Protein AF-0000000087542042 (afdb_homodimer)

Organism: NCBI:txid47879

pLDDT: mean 92.91, std 7.62, range [35.69, 98.25]

Sequence (288 aa):
MTYRINEFQLQLPPSELLDATINILKFPELGTSLIVSRSLLADGETLQSNLDDQLKRLEKQVQELRCQPGATVRLGANQEVEGIELRSQFSKGNEKVFQYQLALVLPGTRKMFALSYVKAEKLGDAEAAHWATIKGSLVFDGPVMTYRINEFQLQLPPSELLDATINILKFPELGTSLIVSRSLLADGETLQSNLDDQLKRLEKQVQELRCQPGATVRLGANQEVEGIELRSQFSKGNEKVFQYQLALVLPGTRKMFALSYVKAEKLGDAEAAHWATIKGSLVFDGPV

Secondary structure (DSSP, 8-state):
-EEE-SSEEEE--SS--EE--BEEEEETTTTEEEEEEEEEPPTT--HHHHHHHHHHHHHHHSEEEEEPPPEEEEETTTT-EEEEEEEEEEEETTEEEEEEEEEEE-TTS-EEEEEEEEESS---HHHHHHHHHHHHH-EE----/-EEE-SSEEEE--SS--EE--BEEEEETTTTEEEEEEEEEPPTT--HHHHHHHHHHHHHHHSEEEEEPPPEEEEETTTT-EEEEEEEEEEEETTEEEEEEEEEEE-TTS-EEEEEEEEESS---HHHHHHHHHHHHH-EE----

Solvent-accessible surface area (backbone atoms only — not comparable to full-atom values): 15324 Å² total; per-residue (Å²): 77,80,46,70,52,90,62,33,32,31,42,40,76,90,61,71,69,50,73,56,34,36,40,33,39,33,28,70,92,79,57,32,33,39,38,36,39,51,48,73,56,54,89,90,54,44,74,65,58,50,49,52,51,48,51,53,53,47,52,75,71,39,41,78,68,45,68,53,80,67,39,84,42,67,30,25,79,78,46,77,37,61,30,41,33,34,44,37,35,32,26,56,86,92,41,46,40,26,32,43,37,38,36,37,50,47,80,98,53,55,43,30,35,39,38,39,39,38,23,66,53,83,78,49,69,68,53,49,51,52,50,51,44,38,50,45,37,28,44,67,58,67,84,127,77,81,47,70,52,90,62,33,32,31,44,40,76,90,60,72,69,48,73,55,35,37,42,33,38,33,30,70,91,79,54,32,35,40,37,37,38,50,49,73,55,55,91,90,54,44,73,66,59,49,50,51,51,49,52,54,54,47,52,75,70,38,42,78,67,44,68,52,79,67,39,83,42,66,30,24,77,79,47,78,36,61,29,40,34,36,43,38,34,31,25,57,87,91,43,46,41,25,33,43,37,37,38,36,50,48,79,97,54,56,42,30,36,40,36,38,40,38,24,67,51,84,79,50,68,69,55,51,52,52,49,50,44,37,52,44,37,30,44,66,58,67,82,127

Nearest PDB structures (foldseek):
  6xrr-assembly3_D  TM=8.833E-01  e=2.727E-09  Salmonella enterica subsp. enterica serovar Typhimurium str. LT2
  6xrr-assembly4_H  TM=8.860E-01  e=4.617E-09  Salmonella enterica subsp. enterica serovar Typhimurium str. LT2
  6xrb-assembly1_A  TM=8.352E-01  e=1.815E-08  Salmonella enterica subsp. enterica serovar Typhimurium str. SL1344
  6mna-assembly1_A  TM=6.665E-01  e=1.519E-02  Mycobacterium tuberculosis H37Rv
  4pws-assembly1_A  TM=4.819E-01  e=8.076E-03  Mycobacterium tuberculosis

Radius of gyration: 20.39 Å; Cα contacts (8 Å, |Δi|>4): 614; chains: 2; bounding box: 47×51×51 Å

Foldseek 3Di:
DWDDDPPDIDDDPPDDDDDFDWDWAADVVVQKIKIKTKDFADVPGDLVNVVVVVVVVVPVQFAPKDKDDWDWFQFEQVSPWIKIKIWIWTHHVPFIKTWIKIWTADPPGRMIMIMIMIHRDDDDDVNVVVVVCVRHHDDDDPDD/DWDDDPPDIDDDPPDDDDDFDWDWAADVVVQKIKIKTKDFADVPGDLVNVVVVVVVVVPVQFAPKDKDDWDWFQFEQVSPWIKIKIWIWTHHVPFIKTWIKIWTADPPGRMIMIMIMIHSDDDDDVNVVVVVCVRHHDDDDPDD

InterPro domains:
  IPR014894 Inner membrane lipoprotein DcrB/EagT6 [PF08786] (9-135)
  IPR016123 Mog1/PsbP, alpha/beta/alpha sandwich [SSF55724] (1-141)

Structure (mmCIF, N/CA/C/O backbone):
data_AF-0000000087542042-model_v1
#
loop_
_entity.id
_entity.type
_entity.pdbx_description
1 polymer 'DUF1795 domain-containing protein'
#
loop_
_atom_site.group_PDB
_atom_site.id
_atom_site.type_symbol
_atom_site.label_atom_id
_atom_site.label_alt_id
_atom_site.label_comp_id
_atom_site.label_asym_id
_atom_site.label_entity_id
_atom_site.label_seq_id
_atom_site.pdbx_PDB_ins_code
_atom_site.Cartn_x
_atom_site.Cartn_y
_atom_site.Cartn_z
_atom_site.occupancy
_atom_site.B_iso_or_equiv
_atom_site.auth_seq_id
_atom_site.auth_comp_id
_atom_site.auth_asym_id
_atom_site.auth_atom_id
_atom_site.pdbx_PDB_model_num
ATOM 1 N N . MET A 1 1 ? 5.637 16.547 -9.906 1 89.75 1 MET A N 1
ATOM 2 C CA . MET A 1 1 ? 5.301 15.234 -10.477 1 89.75 1 MET A CA 1
ATOM 3 C C . MET A 1 1 ? 3.953 14.75 -9.953 1 89.75 1 MET A C 1
ATOM 5 O O . MET A 1 1 ? 3.643 14.914 -8.773 1 89.75 1 MET A O 1
ATOM 9 N N . THR A 1 2 ? 3.207 14.234 -10.836 1 92.94 2 THR A N 1
ATOM 10 C CA . THR A 1 2 ? 1.879 13.781 -10.445 1 92.94 2 THR A CA 1
ATOM 11 C C . THR A 1 2 ? 1.923 12.32 -10 1 92.94 2 THR A C 1
ATOM 13 O O . THR A 1 2 ? 2.523 11.477 -10.664 1 92.94 2 THR A O 1
ATOM 16 N N . TYR A 1 3 ? 1.465 12.078 -8.797 1 95.62 3 TYR A N 1
ATOM 17 C CA . TYR A 1 3 ? 1.265 10.727 -8.297 1 95.62 3 TYR A CA 1
ATOM 18 C C . TYR A 1 3 ? -0.219 10.383 -8.227 1 95.62 3 TYR A C 1
ATOM 20 O O . TYR A 1 3 ? -1.004 11.109 -7.613 1 95.62 3 TYR A O 1
ATOM 28 N N . ARG A 1 4 ? -0.495 9.164 -8.812 1 94.81 4 ARG A N 1
ATOM 29 C CA . ARG A 1 4 ? -1.912 8.844 -8.953 1 94.81 4 ARG A CA 1
ATOM 30 C C . ARG A 1 4 ? -2.271 7.594 -8.164 1 94.81 4 ARG A C 1
ATOM 32 O O . ARG A 1 4 ? -1.531 6.609 -8.18 1 94.81 4 ARG A O 1
ATOM 39 N N . ILE A 1 5 ? -3.363 7.727 -7.41 1 95.19 5 ILE A N 1
ATOM 40 C CA . ILE A 1 5 ? -4.074 6.555 -6.918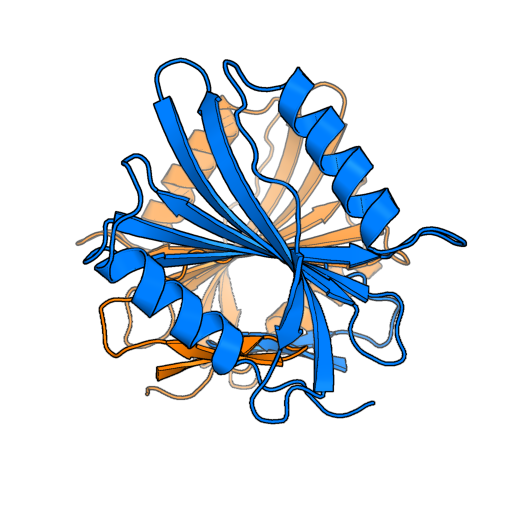 1 95.19 5 ILE A CA 1
ATOM 41 C C . ILE A 1 5 ? -5.484 6.523 -7.5 1 95.19 5 ILE A C 1
ATOM 43 O O . ILE A 1 5 ? -5.902 7.461 -8.18 1 95.19 5 ILE A O 1
ATOM 47 N N . ASN A 1 6 ? -6.242 5.465 -7.383 1 92.81 6 ASN A N 1
ATOM 48 C CA . ASN A 1 6 ? -7.52 5.277 -8.062 1 92.81 6 ASN A CA 1
ATOM 49 C C . ASN A 1 6 ? -8.555 6.305 -7.609 1 92.81 6 ASN A C 1
ATOM 51 O O . ASN A 1 6 ? -9.469 6.641 -8.359 1 92.81 6 ASN A O 1
ATOM 55 N N . GLU A 1 7 ? -8.375 6.934 -6.438 1 92.94 7 GLU A N 1
ATOM 56 C CA . GLU A 1 7 ? -9.375 7.816 -5.852 1 92.94 7 GLU A CA 1
ATOM 57 C C . GLU A 1 7 ? -9.023 9.281 -6.082 1 92.94 7 GLU A C 1
ATOM 59 O O . GLU A 1 7 ? -9.906 10.133 -6.168 1 92.94 7 GLU A O 1
ATOM 64 N N . PHE A 1 8 ? -7.781 9.602 -6.098 1 93.12 8 PHE A N 1
ATOM 65 C CA . PHE A 1 8 ? -7.34 10.969 -6.32 1 93.12 8 PHE A CA 1
ATOM 66 C C . PHE A 1 8 ? -5.875 11.008 -6.738 1 93.12 8 PHE A C 1
ATOM 68 O O . PHE A 1 8 ? -5.203 9.977 -6.758 1 93.12 8 PHE A O 1
ATOM 75 N N . GLN A 1 9 ? -5.453 12.141 -7.156 1 94.56 9 GLN A N 1
ATOM 76 C CA . GLN A 1 9 ? -4.047 12.352 -7.496 1 94.56 9 GLN A CA 1
ATOM 77 C C . GLN A 1 9 ? -3.455 13.508 -6.699 1 94.56 9 GLN A C 1
ATOM 79 O O . GLN A 1 9 ? -4.191 14.352 -6.184 1 94.56 9 GLN A O 1
ATOM 84 N N . LEU A 1 10 ? -2.145 13.477 -6.508 1 93.75 10 LEU A N 1
ATOM 85 C CA . LEU A 1 10 ? -1.46 14.562 -5.816 1 93.75 10 LEU A CA 1
ATOM 86 C C . LEU A 1 10 ? -0.195 14.969 -6.566 1 93.75 10 LEU A C 1
ATOM 88 O O . LEU A 1 10 ? 0.361 14.18 -7.332 1 93.75 10 LEU A O 1
ATOM 92 N N . GLN A 1 11 ? 0.132 16.188 -6.352 1 92.62 11 GLN A N 1
ATOM 93 C CA . GLN A 1 11 ? 1.359 16.719 -6.941 1 92.62 11 GLN A CA 1
ATOM 94 C C . GLN A 1 11 ? 2.506 16.703 -5.934 1 92.62 11 GLN A C 1
ATOM 96 O O . GLN A 1 11 ? 2.336 17.109 -4.785 1 92.62 11 GLN A O 1
ATOM 101 N N . LEU A 1 12 ? 3.557 16.125 -6.352 1 91.31 12 LEU A N 1
ATOM 102 C CA . LEU A 1 12 ? 4.762 16.109 -5.531 1 91.31 12 LEU A CA 1
ATOM 103 C C . LEU A 1 12 ? 5.844 17 -6.133 1 91.31 12 LEU A C 1
ATOM 105 O O . LEU A 1 12 ? 5.973 17.094 -7.359 1 91.31 12 LEU A O 1
ATOM 109 N N . PRO A 1 13 ? 6.469 17.734 -5.25 1 85.25 13 PRO A N 1
ATOM 110 C CA . PRO A 1 13 ? 7.594 18.5 -5.793 1 85.25 13 PRO A CA 1
ATOM 111 C C . PRO A 1 13 ? 8.617 17.625 -6.512 1 85.25 13 PRO A C 1
ATOM 113 O O . PRO A 1 13 ? 8.727 16.438 -6.211 1 85.25 13 PRO A O 1
ATOM 116 N N . PRO A 1 14 ? 9.258 18.297 -7.523 1 84.06 14 PRO A N 1
ATOM 117 C CA . PRO A 1 14 ? 10.273 17.531 -8.242 1 84.06 14 PRO A CA 1
ATOM 118 C C . PRO A 1 14 ? 11.422 17.078 -7.336 1 84.06 14 PRO A C 1
ATOM 120 O O . PRO A 1 14 ? 12.156 17.922 -6.812 1 84.06 14 PRO A O 1
ATOM 123 N N . SER A 1 15 ? 11.469 15.984 -6.867 1 85.31 15 SER A N 1
ATOM 124 C CA . SER A 1 15 ? 12.5 15.367 -6.043 1 85.31 15 SER A CA 1
ATOM 125 C C . SER A 1 15 ? 12.477 13.852 -6.172 1 85.31 15 SER A C 1
ATOM 127 O O . SER A 1 15 ? 11.555 13.281 -6.766 1 85.31 15 SER A O 1
ATOM 129 N N . GLU A 1 16 ? 13.57 13.344 -5.664 1 89.44 16 GLU A N 1
ATOM 130 C CA . GLU A 1 16 ? 13.594 11.883 -5.641 1 89.44 16 GLU A CA 1
ATOM 131 C C . GLU A 1 16 ? 12.43 11.32 -4.832 1 89.44 16 GLU A C 1
ATOM 133 O O . GLU A 1 16 ? 12.102 11.836 -3.762 1 89.44 16 GLU A O 1
ATOM 138 N N . LEU A 1 17 ? 11.727 10.383 -5.477 1 93.62 17 LEU A N 1
ATOM 139 C CA . LEU A 1 17 ? 10.617 9.703 -4.832 1 93.62 17 LEU A CA 1
ATOM 140 C C . LEU A 1 17 ? 10.828 8.188 -4.832 1 93.62 17 LEU A C 1
ATOM 142 O O . LEU A 1 17 ? 11.07 7.594 -5.883 1 93.62 17 LEU A O 1
ATOM 146 N N . LEU A 1 18 ? 10.891 7.66 -3.686 1 94.88 18 LEU A N 1
ATOM 147 C CA . LEU A 1 18 ? 10.914 6.203 -3.568 1 94.88 18 LEU A CA 1
ATOM 148 C C . LEU A 1 18 ? 9.523 5.664 -3.227 1 94.88 18 LEU A C 1
ATOM 150 O O . LEU A 1 18 ? 9.047 5.844 -2.105 1 94.88 18 LEU A O 1
ATOM 154 N N . ASP A 1 19 ? 8.93 5.059 -4.242 1 96.25 19 ASP A N 1
ATOM 155 C CA . ASP A 1 19 ? 7.602 4.484 -4.062 1 96.25 19 ASP A CA 1
ATOM 156 C C . ASP A 1 19 ? 7.688 3.059 -3.52 1 96.25 19 ASP A C 1
ATOM 158 O O . ASP A 1 19 ? 8.109 2.143 -4.227 1 96.25 19 ASP A O 1
ATOM 162 N N . ALA A 1 20 ? 7.258 2.879 -2.217 1 96.94 20 ALA A N 1
ATOM 163 C CA . ALA A 1 20 ? 7.27 1.581 -1.548 1 96.94 20 ALA A CA 1
ATOM 164 C C . ALA A 1 20 ? 5.852 1.095 -1.265 1 96.94 20 ALA A C 1
ATOM 166 O O . ALA A 1 20 ? 5.617 0.376 -0.29 1 96.94 20 ALA A O 1
ATOM 167 N N . THR A 1 21 ? 4.902 1.442 -2.123 1 98 21 THR A N 1
ATOM 168 C CA . THR A 1 21 ? 3.482 1.147 -1.966 1 98 21 THR A CA 1
ATOM 169 C C . THR A 1 21 ? 3.242 -0.359 -1.96 1 98 21 THR A C 1
ATOM 171 O O . THR A 1 21 ? 3.848 -1.093 -2.744 1 98 21 THR A O 1
ATOM 174 N N . ILE A 1 22 ? 2.367 -0.787 -1.089 1 97.81 22 ILE A N 1
ATOM 175 C CA . ILE A 1 22 ? 1.859 -2.154 -1.067 1 97.81 22 ILE A CA 1
ATOM 176 C C . ILE A 1 22 ? 0.369 -2.156 -1.4 1 97.81 22 ILE A C 1
ATOM 178 O O . ILE A 1 22 ? -0.449 -1.67 -0.616 1 97.81 22 ILE A O 1
ATOM 182 N N . ASN A 1 23 ? 0.045 -2.676 -2.586 1 98.06 23 ASN A N 1
ATOM 183 C CA . ASN A 1 23 ? -1.362 -2.83 -2.938 1 98.06 23 ASN A CA 1
ATOM 184 C C . ASN A 1 23 ? -1.955 -4.102 -2.334 1 98.06 23 ASN A C 1
ATOM 186 O O . ASN A 1 23 ? -1.405 -5.188 -2.508 1 98.06 23 ASN A O 1
ATOM 190 N N . ILE A 1 24 ? -2.971 -3.926 -1.594 1 98.06 24 ILE A N 1
ATOM 191 C CA . ILE A 1 24 ? -3.672 -5.047 -0.975 1 98.06 24 ILE A CA 1
ATOM 192 C C . ILE A 1 24 ? -5.121 -5.074 -1.448 1 98.06 24 ILE A C 1
ATOM 194 O O . ILE A 1 24 ? -5.91 -4.191 -1.104 1 98.06 24 ILE A O 1
ATOM 198 N N . LEU A 1 25 ? -5.434 -6.047 -2.256 1 97.44 25 LEU A N 1
ATOM 199 C CA . LEU A 1 25 ? -6.781 -6.223 -2.787 1 97.44 25 LEU A CA 1
ATOM 200 C C . LEU A 1 25 ? -7.422 -7.488 -2.23 1 97.44 25 LEU A C 1
ATOM 202 O O . LEU A 1 25 ? -6.883 -8.586 -2.385 1 97.44 25 LEU A O 1
ATOM 206 N N . LYS A 1 26 ? -8.562 -7.363 -1.593 1 97.38 26 LYS A N 1
ATOM 207 C CA . LYS A 1 26 ? -9.273 -8.5 -1.021 1 97.38 26 LYS A CA 1
ATOM 208 C C . LYS A 1 26 ? -10.469 -8.891 -1.881 1 97.38 26 LYS A C 1
ATOM 210 O O . LYS A 1 26 ? -11.203 -8.023 -2.361 1 97.38 26 LYS A O 1
ATOM 215 N N . PHE A 1 27 ? -10.617 -10.172 -2.061 1 97.12 27 PHE A N 1
ATOM 216 C CA . PHE A 1 27 ? -11.719 -10.734 -2.824 1 97.12 27 PHE A CA 1
ATOM 217 C C . PHE A 1 27 ? -12.617 -11.586 -1.932 1 97.12 27 PHE A C 1
ATOM 219 O O . PHE A 1 27 ? -12.43 -12.805 -1.847 1 97.12 27 PHE A O 1
ATOM 226 N N . PRO A 1 28 ? -13.672 -11.016 -1.401 1 96.44 28 PRO A N 1
ATOM 227 C CA . PRO A 1 28 ? -14.5 -11.727 -0.421 1 96.44 28 PRO A CA 1
ATOM 228 C C . PRO A 1 28 ? -15.148 -12.984 -0.992 1 96.44 28 PRO A C 1
ATOM 230 O O . PRO A 1 28 ? -15.25 -14 -0.299 1 96.44 28 PRO A O 1
ATOM 233 N N . GLU A 1 29 ? -15.523 -12.961 -2.199 1 95.31 29 GLU A N 1
ATOM 234 C CA . GLU A 1 29 ? -16.219 -14.094 -2.799 1 95.31 29 GLU A CA 1
ATOM 235 C C . GLU A 1 29 ? -15.367 -15.359 -2.76 1 95.31 29 GLU A C 1
ATOM 237 O O . GLU A 1 29 ? -15.867 -16.438 -2.457 1 95.31 29 GLU A O 1
ATOM 242 N N . LEU A 1 30 ? -14.086 -15.188 -2.969 1 96.44 30 LEU A N 1
ATOM 243 C CA . LEU A 1 30 ? -13.188 -16.328 -3.006 1 96.44 30 LEU A CA 1
ATOM 244 C C . LEU A 1 30 ? -12.438 -16.484 -1.687 1 96.44 30 LEU A C 1
ATOM 246 O O . LEU A 1 30 ? -11.766 -17.484 -1.456 1 96.44 30 LEU A O 1
ATOM 250 N N . GLY A 1 31 ? -12.547 -15.461 -0.835 1 96.94 31 GLY A N 1
ATOM 251 C CA . G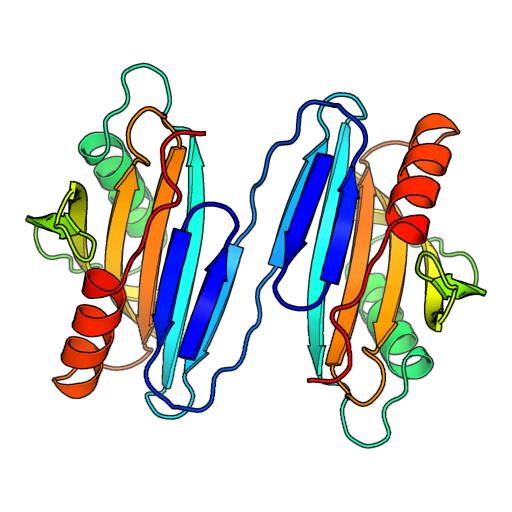LY A 1 31 ? -11.789 -15.461 0.406 1 96.94 31 GLY A CA 1
ATOM 252 C C . GLY A 1 31 ? -10.297 -15.328 0.194 1 96.94 31 GLY A C 1
ATOM 253 O O . GLY A 1 31 ? -9.5 -15.914 0.934 1 96.94 31 GLY A O 1
ATOM 254 N N . THR A 1 32 ? -9.898 -14.625 -0.874 1 97.75 32 THR A N 1
ATOM 255 C CA . THR A 1 32 ? -8.484 -14.484 -1.22 1 97.75 32 THR A CA 1
ATOM 256 C C . THR A 1 32 ? -8.062 -13.016 -1.159 1 97.75 32 THR A C 1
ATOM 258 O O . THR A 1 32 ? -8.906 -12.125 -1.062 1 97.75 32 THR A O 1
ATOM 261 N N . SER A 1 33 ? -6.785 -12.797 -1.177 1 97.94 33 SER A N 1
ATOM 262 C CA . SER A 1 33 ? -6.191 -11.461 -1.279 1 97.94 33 SER A CA 1
ATOM 263 C C . SER A 1 33 ? -5.039 -11.453 -2.277 1 97.94 33 SER A C 1
ATOM 265 O O . SER A 1 33 ? -4.348 -12.453 -2.447 1 97.94 33 SER A O 1
ATOM 267 N N . LEU A 1 34 ? -4.941 -10.367 -2.949 1 98.06 34 LEU A N 1
ATOM 268 C CA . LEU A 1 34 ? -3.779 -10.086 -3.787 1 98.06 34 LEU A CA 1
ATOM 269 C C . LEU A 1 34 ? -2.926 -8.977 -3.182 1 98.06 34 LEU A C 1
ATOM 271 O O . LEU A 1 34 ? -3.416 -7.875 -2.936 1 98.06 34 LEU A O 1
ATOM 275 N N . ILE A 1 35 ? -1.688 -9.289 -2.926 1 98.19 35 ILE A N 1
ATOM 276 C CA . ILE A 1 35 ? -0.742 -8.32 -2.387 1 98.19 35 ILE A CA 1
ATOM 277 C C . ILE A 1 35 ? 0.339 -8.023 -3.422 1 98.19 35 ILE A C 1
ATOM 279 O O . ILE A 1 35 ? 0.996 -8.938 -3.926 1 98.19 35 ILE A O 1
ATOM 283 N N . VAL A 1 36 ? 0.476 -6.754 -3.832 1 98.06 36 VAL A N 1
ATOM 284 C CA . VAL A 1 36 ? 1.494 -6.328 -4.785 1 98.06 36 VAL A CA 1
ATOM 285 C C . VAL A 1 36 ? 2.506 -5.422 -4.09 1 98.06 36 VAL A C 1
ATOM 287 O O . VAL A 1 36 ? 2.15 -4.352 -3.588 1 98.06 36 VAL A O 1
ATOM 290 N N . SER A 1 37 ? 3.688 -5.879 -4.055 1 97.31 37 SER A N 1
ATOM 291 C CA . SER A 1 37 ? 4.77 -5.086 -3.482 1 97.31 37 SER A CA 1
ATOM 292 C C . SER A 1 37 ? 5.836 -4.766 -4.527 1 97.31 37 SER A C 1
ATOM 294 O O . SER A 1 37 ? 5.852 -5.359 -5.605 1 97.31 37 SER A O 1
ATOM 296 N N . ARG A 1 38 ? 6.633 -3.744 -4.266 1 96.19 38 ARG A N 1
ATOM 297 C CA . ARG A 1 38 ? 7.672 -3.309 -5.191 1 96.19 38 ARG A CA 1
ATOM 298 C C . ARG A 1 38 ? 9 -3.094 -4.465 1 96.19 38 ARG A C 1
ATOM 300 O O . ARG A 1 38 ? 9.016 -2.742 -3.283 1 96.19 38 ARG A O 1
ATOM 307 N N . SER A 1 39 ? 10.039 -3.354 -5.156 1 93.88 39 SER A N 1
ATOM 308 C CA . SER A 1 39 ? 11.398 -3.143 -4.68 1 93.88 39 SER A CA 1
ATOM 309 C C . SER A 1 39 ? 12.367 -2.945 -5.84 1 93.88 39 SER A C 1
ATOM 311 O O . SER A 1 39 ? 11.969 -3.004 -7.004 1 93.88 39 SER A O 1
ATOM 313 N N . LEU A 1 40 ? 13.562 -2.562 -5.461 1 94.12 40 LEU A N 1
ATOM 314 C CA . LEU A 1 40 ? 14.625 -2.422 -6.449 1 94.12 40 LEU A CA 1
ATOM 315 C C . LEU A 1 40 ? 15.633 -3.562 -6.332 1 94.12 40 LEU A C 1
ATOM 317 O O . LEU A 1 40 ? 16.141 -3.846 -5.242 1 94.12 40 LEU A O 1
ATOM 321 N N . LEU A 1 41 ? 15.852 -4.168 -7.484 1 95.06 41 LEU A N 1
ATOM 322 C CA . LEU A 1 41 ? 16.906 -5.172 -7.496 1 95.06 41 LEU A CA 1
ATOM 323 C C . LEU A 1 41 ? 18.281 -4.52 -7.34 1 95.06 41 LEU A C 1
ATOM 325 O O . LEU A 1 41 ? 18.578 -3.52 -7.992 1 95.06 41 LEU A O 1
ATOM 329 N N . ALA A 1 42 ? 19.109 -5.105 -6.457 1 94 42 ALA A N 1
ATOM 330 C CA . ALA A 1 42 ? 20.469 -4.609 -6.277 1 94 42 ALA A CA 1
ATOM 331 C C . ALA A 1 42 ? 21.328 -4.898 -7.504 1 94 42 ALA A C 1
ATOM 333 O O . ALA A 1 42 ? 20.938 -5.676 -8.375 1 94 42 ALA A O 1
ATOM 334 N N . ASP A 1 43 ? 22.438 -4.254 -7.473 1 93.06 43 ASP A N 1
ATOM 335 C CA . ASP A 1 43 ? 23.375 -4.5 -8.578 1 93.06 43 ASP A CA 1
ATOM 336 C C . ASP A 1 43 ? 23.781 -5.973 -8.633 1 93.06 43 ASP A C 1
ATOM 338 O O . ASP A 1 43 ? 24.156 -6.555 -7.617 1 93.06 43 ASP A O 1
ATOM 342 N N . GLY A 1 44 ? 23.594 -6.516 -9.75 1 91.5 44 GLY A N 1
ATOM 343 C CA . GLY A 1 44 ? 24 -7.898 -9.953 1 91.5 44 GLY A CA 1
ATOM 344 C C . GLY A 1 44 ? 22.953 -8.898 -9.516 1 91.5 44 GLY A C 1
ATOM 345 O O . GLY A 1 44 ? 23.078 -10.094 -9.781 1 91.5 44 GLY A O 1
ATOM 346 N N . GLU A 1 45 ? 22 -8.438 -8.797 1 94.81 45 GLU A N 1
ATOM 347 C CA . GLU A 1 45 ? 20.938 -9.328 -8.344 1 94.81 45 G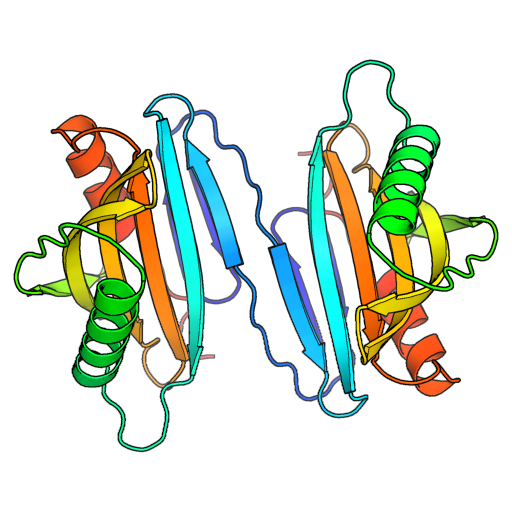LU A CA 1
ATOM 348 C C . GLU A 1 45 ? 19.984 -9.664 -9.484 1 94.81 45 GLU A C 1
ATOM 350 O O . GLU A 1 45 ? 19.641 -8.797 -10.281 1 94.81 45 GLU A O 1
ATOM 355 N N . THR A 1 46 ? 19.641 -10.93 -9.609 1 93.56 46 THR A N 1
ATOM 356 C CA . THR A 1 46 ? 18.656 -11.367 -10.594 1 93.56 46 THR A CA 1
ATOM 357 C C . THR A 1 46 ? 17.312 -11.641 -9.938 1 93.56 46 THR A C 1
ATOM 359 O O . THR A 1 46 ? 17.219 -11.711 -8.711 1 93.56 46 THR A O 1
ATOM 362 N N . LEU A 1 47 ? 16.344 -11.688 -10.758 1 93.25 47 LEU A N 1
ATOM 363 C CA . LEU A 1 47 ? 15.008 -12.047 -10.273 1 93.25 47 LEU A CA 1
ATOM 364 C C . LEU A 1 47 ? 15.047 -13.375 -9.523 1 93.25 47 LEU A C 1
ATOM 366 O O . LEU A 1 47 ? 14.484 -13.492 -8.43 1 93.25 47 LEU A O 1
ATOM 370 N N . GLN A 1 48 ? 15.773 -14.312 -10.086 1 92.31 48 GLN A N 1
ATOM 371 C CA . GLN A 1 48 ? 15.859 -15.641 -9.484 1 92.31 48 GLN A CA 1
ATOM 372 C C . GLN A 1 48 ? 16.562 -15.586 -8.133 1 92.31 48 GLN A C 1
ATOM 374 O O . GLN A 1 48 ? 16.094 -16.172 -7.152 1 92.31 48 GLN A O 1
ATOM 379 N N . SER A 1 49 ? 17.672 -14.938 -8.078 1 93.56 49 SER A N 1
ATOM 380 C CA . SER A 1 49 ? 18.422 -14.875 -6.828 1 93.56 49 SER A CA 1
ATOM 381 C C . SER A 1 49 ? 17.641 -14.133 -5.75 1 93.56 49 SER A C 1
ATOM 383 O O . SER A 1 49 ? 17.688 -14.508 -4.574 1 93.56 49 SER A O 1
ATOM 385 N N . ASN A 1 50 ? 16.953 -13.094 -6.191 1 94.25 50 ASN A N 1
ATOM 386 C CA . ASN A 1 50 ? 16.109 -12.359 -5.25 1 94.25 50 ASN A CA 1
ATOM 387 C C . ASN A 1 50 ? 15 -13.234 -4.676 1 94.25 50 ASN A C 1
ATOM 389 O O . ASN A 1 50 ? 14.789 -13.25 -3.461 1 94.25 50 ASN A O 1
ATOM 393 N N . LEU A 1 51 ? 14.383 -13.969 -5.523 1 92 51 LEU A N 1
ATOM 394 C CA . LEU A 1 51 ? 13.297 -14.844 -5.102 1 92 51 LEU A CA 1
ATOM 395 C C . LEU A 1 51 ? 13.805 -15.93 -4.16 1 92 51 LEU A C 1
ATOM 397 O O . LEU A 1 51 ? 13.156 -16.25 -3.16 1 92 51 LEU A O 1
ATOM 401 N N . ASP A 1 52 ? 14.945 -16.484 -4.477 1 91.56 52 ASP A N 1
ATOM 402 C CA . ASP A 1 52 ? 15.547 -17.516 -3.633 1 91.56 52 ASP A CA 1
ATOM 403 C C . ASP A 1 52 ? 15.805 -16.984 -2.225 1 91.56 52 ASP A C 1
ATOM 405 O O . ASP A 1 52 ? 15.508 -17.656 -1.236 1 91.56 52 ASP A O 1
ATOM 409 N N . ASP A 1 53 ? 16.344 -15.812 -2.227 1 92.62 53 ASP A N 1
ATOM 410 C CA . ASP A 1 53 ? 16.641 -15.188 -0.937 1 92.62 53 ASP A CA 1
ATOM 411 C C . ASP A 1 53 ? 15.352 -14.938 -0.153 1 92.62 53 ASP A C 1
ATOM 413 O O . ASP A 1 53 ? 15.312 -15.117 1.065 1 92.62 53 ASP A O 1
ATOM 417 N N . GLN A 1 54 ? 14.375 -14.547 -0.846 1 89.31 54 GLN A N 1
ATOM 418 C CA . GLN A 1 54 ? 13.086 -14.289 -0.203 1 89.31 54 GLN A CA 1
ATOM 419 C C . GLN A 1 54 ? 12.484 -15.578 0.348 1 89.31 54 GLN A C 1
ATOM 421 O O . GLN A 1 54 ? 11.914 -15.586 1.441 1 89.31 54 GLN A O 1
ATOM 426 N N . LEU A 1 55 ? 12.57 -16.609 -0.415 1 90.12 55 LEU A N 1
ATOM 427 C CA . LEU A 1 55 ? 12.039 -17.891 0.026 1 90.12 55 LEU A CA 1
ATOM 428 C C . LEU A 1 55 ? 12.789 -18.391 1.257 1 90.12 55 LEU A C 1
ATOM 430 O O . LEU A 1 55 ? 12.18 -18.953 2.17 1 90.12 55 LEU A O 1
ATOM 434 N N . LYS A 1 56 ? 14.086 -18.141 1.286 1 93.06 56 LYS A N 1
ATOM 435 C CA . LYS A 1 56 ? 14.898 -18.516 2.441 1 93.06 56 LYS A CA 1
ATOM 436 C C . LYS A 1 56 ? 14.461 -17.75 3.689 1 93.06 56 LYS A C 1
ATOM 438 O O . LYS A 1 56 ? 14.359 -18.328 4.773 1 93.06 56 LYS A O 1
ATOM 443 N N . ARG A 1 57 ? 14.242 -16.516 3.443 1 93.75 57 ARG A N 1
ATOM 444 C CA . ARG A 1 57 ? 13.789 -15.688 4.559 1 93.75 57 ARG A CA 1
ATOM 445 C C . ARG A 1 57 ? 12.414 -16.141 5.047 1 93.75 57 ARG A C 1
ATOM 447 O O . ARG A 1 57 ? 12.172 -16.219 6.254 1 93.75 57 ARG A O 1
ATOM 454 N N . LEU A 1 58 ? 11.539 -16.453 4.141 1 93.25 58 LEU A N 1
ATOM 455 C CA . LEU A 1 58 ? 10.211 -16.938 4.48 1 93.25 58 LEU A CA 1
ATOM 456 C C . LEU A 1 58 ? 10.297 -18.25 5.277 1 93.25 58 LEU A C 1
ATOM 458 O O . LEU A 1 58 ? 9.578 -18.422 6.27 1 93.25 58 LEU A O 1
ATOM 462 N N . GLU A 1 59 ? 11.156 -19.109 4.887 1 93.75 59 GLU A N 1
ATOM 463 C CA . GLU A 1 59 ? 11.328 -20.391 5.543 1 93.75 59 GLU A CA 1
ATOM 464 C C . GLU A 1 59 ? 11.703 -20.219 7.012 1 93.75 59 GLU A C 1
ATOM 466 O O . GLU A 1 59 ? 11.234 -20.969 7.871 1 93.75 59 GLU A O 1
ATOM 471 N N . LYS A 1 60 ? 12.477 -19.203 7.254 1 95.88 60 LYS A N 1
ATOM 472 C CA . LYS A 1 60 ? 12.922 -18.938 8.625 1 95.88 60 LYS A CA 1
ATOM 473 C C . LYS A 1 60 ? 11.781 -18.375 9.469 1 95.88 60 LYS A C 1
ATOM 475 O O . LYS A 1 60 ? 11.805 -18.469 10.695 1 95.88 60 LYS A O 1
ATOM 480 N N . GLN A 1 61 ? 10.805 -17.875 8.836 1 94.88 61 GLN A N 1
ATOM 481 C CA . GLN A 1 61 ? 9.773 -17.125 9.547 1 94.88 61 GLN A CA 1
ATOM 482 C C . GLN A 1 61 ? 8.508 -17.969 9.719 1 94.88 61 GLN A C 1
ATOM 484 O O . GLN A 1 61 ? 7.641 -17.625 10.523 1 94.88 61 GLN A O 1
ATOM 489 N N . VAL A 1 62 ? 8.406 -19.031 8.969 1 96.38 62 VAL A N 1
ATOM 490 C CA . VAL A 1 62 ? 7.156 -19.781 8.984 1 96.38 62 VAL A CA 1
ATOM 491 C C . VAL A 1 62 ? 7.438 -21.25 9.289 1 96.38 62 VAL A C 1
ATOM 493 O O . VAL A 1 62 ? 8.602 -21.656 9.375 1 96.38 62 VAL A O 1
ATOM 496 N N . GLN A 1 63 ? 6.379 -22.031 9.508 1 95.62 63 GLN A N 1
ATOM 497 C CA . GLN A 1 63 ? 6.477 -23.469 9.734 1 95.62 63 GLN A CA 1
ATOM 498 C C . GLN A 1 63 ? 5.938 -24.25 8.547 1 95.62 63 GLN A C 1
ATOM 500 O O . GLN A 1 63 ? 5.016 -23.797 7.863 1 95.62 63 GLN A O 1
ATOM 505 N N . GLU A 1 64 ? 6.539 -25.438 8.258 1 95.69 64 GLU A N 1
ATOM 506 C CA . GLU A 1 64 ? 6.055 -26.422 7.289 1 95.69 64 GLU A CA 1
ATOM 507 C C . GLU A 1 64 ? 5.969 -25.812 5.891 1 95.69 64 GLU A C 1
ATOM 509 O O . GLU A 1 64 ? 4.969 -26 5.191 1 95.69 64 GLU A O 1
ATOM 514 N N . LEU A 1 65 ? 6.918 -25.078 5.574 1 95.62 65 LEU A N 1
ATOM 515 C CA . LEU A 1 65 ? 6.938 -24.5 4.238 1 95.62 65 LEU A CA 1
ATOM 516 C C . LEU A 1 65 ? 7.094 -25.578 3.176 1 95.62 65 LEU A C 1
ATOM 518 O O . LEU A 1 65 ? 8.031 -26.375 3.232 1 95.62 65 LEU A O 1
ATOM 522 N N . ARG A 1 66 ? 6.16 -25.656 2.322 1 95.38 66 ARG A N 1
ATOM 523 C CA . ARG A 1 66 ? 6.219 -26.453 1.098 1 95.38 66 ARG A CA 1
ATOM 524 C C . ARG A 1 66 ? 6.113 -25.562 -0.136 1 95.38 66 ARG A C 1
ATOM 526 O O . ARG A 1 66 ? 5.18 -24.766 -0.257 1 95.38 66 ARG A O 1
ATOM 533 N N . CYS A 1 67 ? 7.059 -25.688 -0.946 1 93.25 67 CYS A N 1
ATOM 534 C CA . CYS A 1 67 ? 7.113 -24.812 -2.117 1 93.25 67 CYS A CA 1
ATOM 535 C C . CYS A 1 67 ? 7.449 -25.609 -3.371 1 93.25 67 CYS A C 1
ATOM 537 O O . CYS A 1 67 ? 8.398 -26.406 -3.373 1 93.25 67 CYS A O 1
ATOM 539 N N . GLN A 1 68 ? 6.707 -25.422 -4.375 1 88.25 68 GLN A N 1
ATOM 540 C CA . GLN A 1 68 ? 7.055 -25.969 -5.684 1 88.25 68 GLN A CA 1
ATOM 541 C C . GLN A 1 68 ? 8.117 -25.125 -6.371 1 88.25 68 GLN A C 1
ATOM 543 O O . GLN A 1 68 ? 8.188 -23.906 -6.156 1 88.25 68 GLN A O 1
ATOM 548 N N . PRO A 1 69 ? 8.922 -25.859 -7.16 1 84.31 69 PRO A N 1
ATOM 549 C CA . PRO A 1 69 ? 9.93 -25.078 -7.891 1 84.31 69 PRO A CA 1
ATOM 550 C C . PRO A 1 69 ? 9.305 -24 -8.773 1 84.31 69 PRO A C 1
ATOM 552 O O . PRO A 1 69 ? 8.258 -24.219 -9.383 1 84.31 69 PRO A O 1
ATOM 555 N N . GLY A 1 70 ? 9.953 -22.922 -8.719 1 87.56 70 GLY A N 1
ATOM 556 C CA . GLY A 1 70 ? 9.492 -21.828 -9.539 1 87.56 70 GLY A CA 1
ATOM 557 C C . GLY A 1 70 ? 9.555 -22.109 -11.023 1 87.56 70 GLY A C 1
ATOM 558 O O . GLY A 1 70 ? 10.398 -22.891 -11.477 1 87.56 70 GLY A O 1
ATOM 559 N N . ALA A 1 71 ? 8.641 -21.531 -11.742 1 92.44 71 ALA A N 1
ATOM 560 C CA . ALA A 1 71 ? 8.617 -21.641 -13.203 1 92.44 71 ALA A CA 1
ATOM 561 C C . ALA A 1 71 ? 8.672 -20.281 -13.867 1 92.44 71 ALA A C 1
ATOM 563 O O . ALA A 1 71 ? 8.023 -19.328 -13.406 1 92.44 71 ALA A O 1
ATOM 564 N N . THR A 1 72 ? 9.484 -20.25 -14.922 1 93.69 72 THR A N 1
ATOM 565 C CA . THR A 1 72 ? 9.484 -19.031 -15.734 1 93.69 72 THR A CA 1
ATOM 566 C C . THR A 1 72 ? 8.18 -18.906 -16.516 1 93.69 72 THR A C 1
ATOM 568 O O . THR A 1 72 ? 7.703 -19.875 -17.109 1 93.69 72 THR A O 1
ATOM 571 N N . VAL A 1 73 ? 7.605 -17.719 -16.406 1 94.5 73 VAL A N 1
ATOM 572 C CA . VAL A 1 73 ? 6.344 -17.484 -17.094 1 94.5 73 VAL A CA 1
ATOM 573 C C . VAL A 1 73 ? 6.43 -16.203 -17.906 1 94.5 73 VAL A C 1
ATOM 575 O O . VAL A 1 73 ? 7.262 -15.336 -17.625 1 94.5 73 VAL A O 1
ATOM 578 N N . ARG A 1 74 ? 5.605 -16.078 -18.938 1 92.5 74 ARG A N 1
ATOM 579 C CA . ARG A 1 74 ? 5.441 -14.852 -19.719 1 92.5 74 ARG A CA 1
ATOM 580 C C . ARG A 1 74 ? 4.148 -14.133 -19.344 1 92.5 74 ARG A C 1
ATOM 582 O O . ARG A 1 74 ? 3.086 -14.75 -19.281 1 92.5 74 ARG A O 1
ATOM 589 N N . LEU A 1 75 ? 4.324 -12.93 -19.109 1 92.12 75 LEU A N 1
ATOM 590 C CA . LEU A 1 75 ? 3.217 -12.18 -18.531 1 92.12 75 LEU A CA 1
ATOM 591 C C . LEU A 1 75 ? 2.717 -11.117 -19.5 1 92.12 75 LEU A C 1
ATOM 593 O O . LEU A 1 75 ? 3.473 -10.641 -20.344 1 92.12 75 LEU A O 1
ATOM 597 N N . GLY A 1 76 ? 1.449 -10.68 -19.281 1 84.88 76 GLY A N 1
ATOM 598 C CA . GLY A 1 76 ? 0.83 -9.617 -20.062 1 84.88 76 GLY A CA 1
ATOM 599 C C . GLY A 1 76 ? 0.085 -10.117 -21.281 1 84.88 76 GLY A C 1
ATOM 600 O O . GLY A 1 76 ? 0.244 -11.273 -21.672 1 84.88 76 GLY A O 1
ATOM 601 N N . ALA A 1 77 ? -0.653 -9.211 -21.859 1 75.88 77 ALA A N 1
ATOM 602 C CA . ALA A 1 77 ? -1.478 -9.555 -23.016 1 75.88 77 ALA A CA 1
ATOM 603 C C . ALA A 1 77 ? -0.612 -9.961 -24.203 1 75.88 77 ALA A C 1
ATOM 605 O O . ALA A 1 77 ? -1.003 -10.82 -25 1 75.88 77 ALA A O 1
ATOM 606 N N . ASN A 1 78 ? 0.612 -9.344 -24.25 1 80.25 78 ASN A N 1
ATOM 607 C CA . ASN A 1 78 ? 1.507 -9.648 -25.359 1 80.25 78 ASN A CA 1
ATOM 608 C C . ASN A 1 78 ? 2.648 -10.57 -24.922 1 80.25 78 ASN A C 1
ATOM 610 O O . ASN A 1 78 ? 3.629 -10.734 -25.656 1 80.25 78 ASN A O 1
ATOM 614 N N . GLN A 1 79 ? 2.547 -11.047 -23.672 1 84.19 79 GLN A N 1
ATOM 615 C CA . GLN A 1 79 ? 3.559 -11.945 -23.109 1 84.19 79 GLN A CA 1
ATOM 616 C C . GLN A 1 79 ? 4.953 -11.336 -23.234 1 84.19 79 GLN A C 1
ATOM 618 O O . GLN A 1 79 ? 5.906 -12.023 -23.609 1 84.19 79 GLN A O 1
ATOM 623 N N . GLU A 1 80 ? 5.039 -10.086 -22.984 1 84 80 GLU A N 1
ATOM 624 C CA . GLU A 1 80 ? 6.27 -9.344 -23.266 1 84 80 GLU A CA 1
ATOM 625 C C . GLU A 1 80 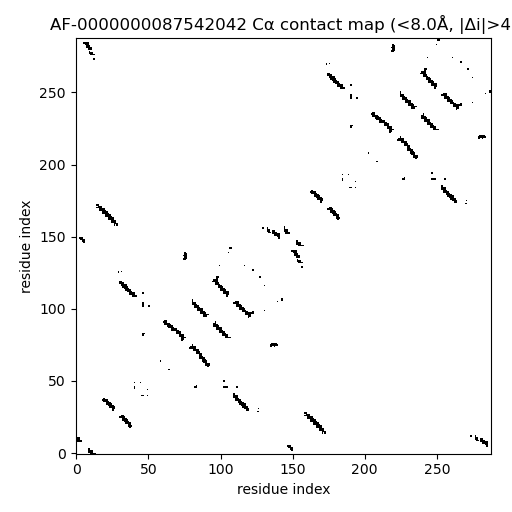? 7.172 -9.305 -22.031 1 84 80 GLU A C 1
ATOM 627 O O . GLU A 1 80 ? 8.344 -8.945 -22.125 1 84 80 GLU A O 1
ATOM 632 N N . VAL A 1 81 ? 6.668 -9.711 -20.938 1 90.81 81 VAL A N 1
ATOM 633 C CA . VAL A 1 81 ? 7.445 -9.609 -19.719 1 90.81 81 VAL A CA 1
ATOM 634 C C . VAL A 1 81 ? 7.652 -11 -19.125 1 90.81 81 VAL A C 1
ATOM 636 O O . VAL A 1 81 ? 6.711 -11.797 -19.047 1 90.81 81 VAL A O 1
ATOM 639 N N . GLU A 1 82 ? 8.844 -11.242 -18.828 1 91.94 82 GLU A N 1
ATOM 640 C CA . GLU A 1 82 ? 9.156 -12.508 -18.172 1 91.94 82 GLU A CA 1
ATOM 641 C C . GLU A 1 82 ? 9.078 -12.367 -16.656 1 91.94 82 GLU A C 1
ATOM 643 O O . GLU A 1 82 ? 9.508 -11.359 -16.094 1 91.94 82 GLU A O 1
ATOM 648 N N . GLY A 1 83 ? 8.492 -13.398 -16.016 1 95.81 83 GLY A N 1
ATOM 649 C CA . GLY A 1 83 ? 8.43 -13.477 -14.57 1 95.81 83 GLY A CA 1
ATOM 650 C C . GLY A 1 83 ? 8.664 -14.883 -14.039 1 95.81 83 GLY A C 1
ATOM 651 O O . GLY A 1 83 ? 8.883 -15.812 -14.82 1 95.81 83 GLY A O 1
ATOM 652 N N . ILE A 1 84 ? 8.766 -14.977 -12.789 1 96.62 84 ILE A N 1
ATOM 653 C CA . ILE A 1 84 ? 8.875 -16.281 -12.125 1 96.62 84 ILE A CA 1
ATOM 654 C C . ILE A 1 84 ? 7.664 -16.484 -11.219 1 96.62 84 ILE A C 1
ATOM 656 O O . ILE A 1 84 ? 7.328 -15.625 -10.406 1 96.62 84 ILE A O 1
ATOM 660 N N . GLU A 1 85 ? 7.035 -17.594 -11.438 1 96.5 85 GLU A N 1
ATOM 661 C CA . GLU A 1 85 ? 5.871 -17.953 -10.625 1 96.5 85 GLU A CA 1
ATOM 662 C C . GLU A 1 85 ? 6.16 -19.156 -9.727 1 96.5 85 GLU A C 1
ATOM 664 O O . GLU A 1 85 ? 6.863 -20.078 -10.133 1 96.5 85 GLU A O 1
ATOM 669 N N . LEU A 1 86 ? 5.645 -19.125 -8.555 1 95.75 86 LEU A N 1
ATOM 670 C CA . LEU A 1 86 ? 5.766 -20.25 -7.641 1 95.75 86 LEU A CA 1
ATOM 671 C C . LEU A 1 86 ? 4.473 -20.453 -6.859 1 95.75 86 LEU A C 1
ATOM 673 O O . LEU A 1 86 ? 3.619 -19.562 -6.816 1 95.75 86 LEU A O 1
ATOM 677 N N . ARG A 1 87 ? 4.289 -21.656 -6.34 1 96.31 87 ARG A N 1
ATOM 678 C CA . ARG A 1 87 ? 3.203 -22.016 -5.438 1 96.31 87 ARG A CA 1
ATOM 679 C C . ARG A 1 87 ? 3.746 -22.516 -4.102 1 96.31 87 ARG A C 1
ATOM 681 O O . ARG A 1 87 ? 4.707 -23.281 -4.066 1 96.31 87 ARG A O 1
ATOM 688 N N . SER A 1 88 ? 3.207 -22 -3.08 1 96.44 88 SER A N 1
ATOM 689 C CA . SER A 1 88 ? 3.717 -22.406 -1.773 1 96.44 88 SER A CA 1
ATOM 690 C C . SER A 1 88 ? 2.596 -22.484 -0.741 1 96.44 88 SER A C 1
ATOM 692 O O . SER A 1 88 ? 1.501 -21.953 -0.969 1 96.44 88 SER A O 1
ATOM 694 N N . GLN A 1 89 ? 2.811 -23.203 0.297 1 97.25 89 GLN A N 1
ATOM 695 C CA . GLN A 1 89 ? 1.974 -23.266 1.49 1 97.25 89 GLN A CA 1
ATOM 696 C C . GLN A 1 89 ? 2.824 -23.312 2.756 1 97.25 89 GLN A C 1
ATOM 698 O O . GLN A 1 89 ? 3.922 -23.875 2.752 1 97.25 89 GLN A O 1
ATOM 703 N N . PHE A 1 90 ? 2.371 -22.719 3.816 1 97.5 90 PHE A N 1
ATOM 704 C CA . PHE A 1 90 ? 3.088 -22.703 5.086 1 97.5 90 PHE A CA 1
ATOM 705 C C . PHE A 1 90 ? 2.146 -22.359 6.234 1 97.5 90 PHE A C 1
ATOM 707 O O . PHE A 1 90 ? 0.975 -22.047 6.012 1 97.5 90 PHE A O 1
ATOM 714 N N . SER A 1 91 ? 2.65 -22.484 7.391 1 96.38 91 SER A N 1
ATOM 715 C CA . SER A 1 91 ? 1.903 -22.109 8.586 1 96.38 91 SER A CA 1
ATOM 716 C C . SER A 1 91 ? 2.557 -20.922 9.297 1 96.38 91 SER A C 1
ATOM 718 O O . SER A 1 91 ? 3.785 -20.844 9.375 1 96.38 91 SER A O 1
ATOM 720 N N . LYS A 1 92 ? 1.777 -20 9.648 1 92.38 92 LYS A N 1
ATOM 721 C CA . LYS A 1 92 ? 2.182 -18.906 10.516 1 92.38 92 LYS A CA 1
ATOM 722 C C . LYS A 1 92 ? 1.398 -18.922 11.828 1 92.38 92 LYS A C 1
ATOM 724 O O . LYS A 1 92 ? 0.268 -18.422 11.883 1 92.38 92 LYS A O 1
ATOM 729 N N . GLY A 1 93 ? 2.082 -19.422 12.859 1 90.88 93 GLY A N 1
ATOM 730 C CA . GLY A 1 93 ? 1.33 -19.734 14.062 1 90.88 93 GLY A CA 1
ATOM 731 C C . GLY A 1 93 ? 0.276 -20.797 13.852 1 90.88 93 GLY A C 1
ATOM 732 O O . GLY A 1 93 ? 0.585 -21.891 13.375 1 90.88 93 GLY A O 1
ATOM 733 N N . ASN A 1 94 ? -0.951 -20.297 14.133 1 91.81 94 ASN A N 1
ATOM 734 C CA . ASN A 1 94 ? -2.047 -21.25 13.992 1 91.81 94 ASN A CA 1
ATOM 735 C C . ASN A 1 94 ? -2.738 -21.109 12.641 1 91.81 94 ASN A C 1
ATOM 737 O O . ASN A 1 94 ? -3.676 -21.844 12.336 1 91.81 94 ASN A O 1
ATOM 741 N N . GLU A 1 95 ? -2.26 -20.234 11.812 1 94 95 GLU A N 1
ATOM 742 C CA . GLU A 1 95 ? -2.908 -19.984 10.531 1 94 95 GLU A CA 1
ATOM 743 C C . GLU A 1 95 ? -2.154 -20.641 9.383 1 94 95 GLU A C 1
ATOM 745 O O . GLU A 1 95 ? -0.921 -20.672 9.383 1 94 95 GLU A O 1
ATOM 750 N N . LYS A 1 96 ? -2.889 -21.25 8.539 1 96.56 96 LYS A N 1
ATOM 751 C CA . LYS A 1 96 ? -2.309 -21.781 7.312 1 96.56 96 LYS A CA 1
ATOM 752 C C . LYS A 1 96 ? -2.436 -20.797 6.164 1 96.56 96 LYS A C 1
ATOM 754 O O . LYS A 1 96 ? -3.438 -20.078 6.055 1 96.56 96 LYS A O 1
ATOM 759 N N . VAL A 1 97 ? -1.425 -20.781 5.359 1 97.5 97 VAL A N 1
ATOM 760 C CA . VAL A 1 97 ? -1.424 -19.875 4.215 1 97.5 97 VAL A CA 1
ATOM 761 C C . VAL A 1 97 ? -1.099 -20.656 2.941 1 97.5 97 VAL A C 1
ATOM 763 O O . VAL A 1 97 ? -0.089 -21.359 2.879 1 97.5 97 VAL A O 1
ATOM 766 N N . PHE A 1 98 ? -1.954 -20.594 1.998 1 98.06 98 PHE A N 1
ATOM 767 C CA . PHE A 1 98 ? -1.733 -21.094 0.649 1 98.06 98 PHE A CA 1
ATOM 768 C C . PHE A 1 98 ? -1.59 -19.953 -0.344 1 98.06 98 PHE A C 1
ATOM 770 O O . PHE A 1 98 ? -2.385 -19 -0.333 1 98.06 98 PHE A O 1
ATOM 777 N N . GLN A 1 99 ? -0.553 -20.078 -1.243 1 97.06 99 GLN A N 1
ATOM 778 C CA . GLN A 1 99 ? -0.41 -18.875 -2.045 1 97.06 99 GLN A CA 1
ATOM 779 C C . GLN A 1 99 ? 0.265 -19.172 -3.381 1 97.06 99 GLN A C 1
ATOM 781 O O . GLN A 1 99 ? 1.047 -20.125 -3.486 1 97.06 99 GLN A O 1
ATOM 786 N N . TYR A 1 100 ? -0.215 -18.422 -4.422 1 97.5 100 TYR A N 1
ATOM 787 C CA . TYR A 1 100 ? 0.541 -18.219 -5.652 1 97.5 100 TYR A CA 1
ATOM 788 C C . TYR A 1 100 ? 1.396 -16.953 -5.566 1 97.5 100 TYR A C 1
ATOM 790 O O . TYR A 1 100 ? 0.949 -15.922 -5.055 1 97.5 100 TYR A O 1
ATOM 798 N N . GLN A 1 101 ? 2.658 -17.094 -6.055 1 95.94 101 GLN A N 1
ATOM 799 C CA . GLN A 1 101 ? 3.541 -15.938 -6.078 1 95.94 101 GLN A CA 1
ATOM 800 C C . GLN A 1 101 ? 4.09 -15.688 -7.48 1 95.94 101 GLN A C 1
ATOM 802 O O . GLN A 1 101 ? 4.379 -16.641 -8.211 1 95.94 101 GLN A O 1
ATOM 807 N N . LEU A 1 102 ? 4.176 -14.43 -7.797 1 96.69 102 LEU A N 1
ATOM 808 C CA . LEU A 1 102 ? 4.742 -14.008 -9.07 1 96.69 102 LEU A CA 1
ATOM 809 C C . LEU A 1 102 ? 5.738 -12.867 -8.875 1 96.69 102 LEU A C 1
ATOM 811 O O . LEU A 1 102 ? 5.441 -11.891 -8.18 1 96.69 102 LEU A O 1
ATOM 815 N N . ALA A 1 103 ? 6.91 -13.023 -9.367 1 96.69 103 ALA A N 1
ATOM 816 C CA . ALA A 1 103 ? 7.918 -11.961 -9.383 1 96.69 103 ALA A CA 1
ATOM 817 C C . ALA A 1 103 ? 8.234 -11.523 -10.812 1 96.69 103 ALA A C 1
ATOM 819 O O . ALA A 1 103 ? 8.328 -12.359 -11.719 1 96.69 103 ALA A O 1
ATOM 820 N N . LEU A 1 104 ? 8.289 -10.266 -10.992 1 96.19 104 LEU A N 1
ATOM 821 C CA . LEU A 1 104 ? 8.648 -9.742 -12.305 1 96.19 104 LEU A CA 1
ATOM 822 C C . LEU A 1 104 ? 9.469 -8.461 -12.172 1 96.19 104 LEU A C 1
ATOM 824 O O . LEU A 1 104 ? 9.453 -7.816 -11.125 1 96.19 104 LEU A O 1
ATOM 828 N N . VAL A 1 105 ? 10.242 -8.18 -13.227 1 93.81 105 VAL A N 1
ATOM 829 C CA . VAL A 1 105 ? 10.977 -6.926 -13.344 1 93.81 105 VAL A CA 1
ATOM 830 C C . VAL A 1 105 ? 10.422 -6.109 -14.508 1 93.81 105 VAL A C 1
ATOM 832 O O . VAL A 1 105 ? 10.211 -6.641 -15.602 1 93.81 105 VAL A O 1
ATOM 835 N N . LEU A 1 106 ? 10.094 -4.844 -14.203 1 91.31 106 LEU A N 1
ATOM 836 C CA . LEU A 1 106 ? 9.617 -3.986 -15.289 1 91.31 106 LEU A CA 1
ATOM 837 C C . LEU A 1 106 ? 10.688 -3.836 -16.359 1 91.31 106 LEU A C 1
ATOM 839 O O . LEU A 1 106 ? 11.836 -3.5 -16.062 1 91.31 106 LEU A O 1
ATOM 843 N N . PRO A 1 107 ? 10.25 -4.117 -17.578 1 84.38 107 PRO A N 1
ATOM 844 C CA . PRO A 1 107 ? 11.234 -4.059 -18.672 1 84.38 107 PRO A CA 1
ATOM 845 C C . PRO A 1 107 ? 11.984 -2.732 -18.719 1 84.38 107 PRO A C 1
ATOM 847 O O . PRO A 1 107 ? 11.383 -1.669 -18.562 1 84.38 107 PRO A O 1
ATOM 850 N N . GLY A 1 108 ? 13.289 -2.797 -18.891 1 85.81 108 GLY A N 1
ATOM 851 C CA . GLY A 1 108 ? 14.125 -1.614 -19.016 1 85.81 108 GLY A CA 1
ATOM 852 C C . GLY A 1 108 ? 14.484 -0.994 -17.688 1 85.81 108 GLY A C 1
ATOM 853 O O . GLY A 1 108 ? 15.148 0.045 -17.641 1 85.81 108 GLY A O 1
ATOM 854 N N . THR A 1 109 ? 13.961 -1.552 -16.625 1 90.88 109 THR A N 1
ATOM 855 C CA . THR A 1 109 ? 14.25 -1.034 -15.289 1 90.88 109 THR A CA 1
ATOM 856 C C . THR A 1 109 ? 14.766 -2.145 -14.383 1 90.88 109 THR A C 1
ATOM 858 O O . THR A 1 109 ? 14.945 -3.281 -14.82 1 90.88 109 THR A O 1
ATOM 861 N N . ARG A 1 110 ? 15.133 -1.811 -13.188 1 93.56 110 ARG A N 1
ATOM 862 C CA . ARG A 1 110 ? 15.484 -2.795 -12.172 1 93.56 110 ARG A CA 1
ATOM 863 C C . ARG A 1 110 ? 14.398 -2.885 -11.102 1 93.56 110 ARG A C 1
ATOM 865 O O . ARG A 1 110 ? 14.625 -3.465 -10.031 1 93.56 110 ARG A O 1
ATOM 872 N N . LYS A 1 111 ? 13.273 -2.287 -11.414 1 94.25 111 LYS A N 1
ATOM 873 C CA . LYS A 1 111 ? 12.156 -2.324 -10.477 1 94.25 111 LYS A CA 1
ATOM 874 C C . LYS A 1 111 ? 11.508 -3.703 -10.453 1 94.25 111 LYS A C 1
ATOM 876 O O . LYS A 1 111 ? 11.023 -4.184 -11.484 1 94.25 111 LYS A O 1
ATOM 881 N N . MET A 1 112 ? 11.469 -4.281 -9.328 1 96.25 112 MET A N 1
ATOM 882 C CA . MET A 1 112 ? 10.898 -5.613 -9.156 1 96.25 112 MET A CA 1
ATOM 883 C C . MET A 1 112 ? 9.531 -5.543 -8.477 1 96.25 112 MET A C 1
ATOM 885 O O . MET A 1 112 ? 9.344 -4.77 -7.535 1 96.25 112 MET A O 1
ATOM 889 N N . PHE A 1 113 ? 8.672 -6.293 -9.016 1 96.62 113 PHE A N 1
ATOM 890 C CA . PHE A 1 113 ? 7.355 -6.43 -8.398 1 96.62 113 PHE A CA 1
ATOM 891 C C . PHE A 1 113 ? 7.113 -7.863 -7.953 1 96.62 113 PHE A C 1
ATOM 893 O O . PHE A 1 113 ? 7.469 -8.812 -8.656 1 96.62 1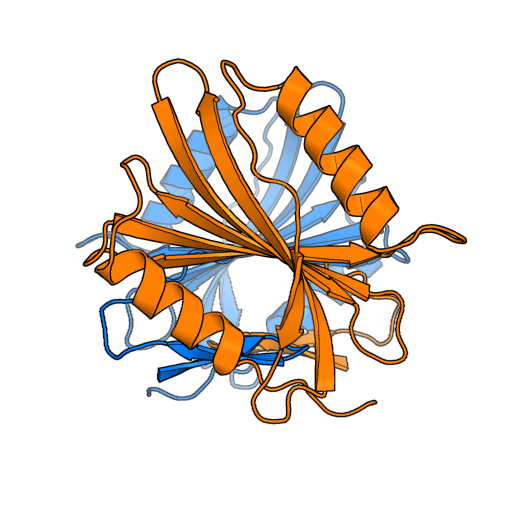13 PHE A O 1
ATOM 900 N N . ALA A 1 114 ? 6.562 -7.996 -6.793 1 97 114 ALA A N 1
ATOM 901 C CA . ALA A 1 114 ? 6.125 -9.289 -6.27 1 97 114 ALA A CA 1
ATOM 902 C C . ALA A 1 114 ? 4.613 -9.305 -6.047 1 97 114 ALA A C 1
ATOM 904 O O . ALA A 1 114 ? 4.082 -8.484 -5.297 1 97 114 ALA A O 1
ATOM 905 N N . LEU A 1 115 ? 3.934 -10.148 -6.688 1 97.31 115 LEU A N 1
ATOM 906 C CA . LEU A 1 115 ? 2.508 -10.375 -6.477 1 97.31 115 LEU A CA 1
ATOM 907 C C . LEU A 1 115 ? 2.27 -11.664 -5.695 1 97.31 115 LEU A C 1
ATOM 909 O O . LEU A 1 115 ? 2.811 -12.711 -6.047 1 97.31 115 LEU A O 1
ATOM 913 N N . SER A 1 116 ? 1.542 -11.586 -4.609 1 97.38 116 SER A N 1
ATOM 914 C CA . SER A 1 116 ? 1.168 -12.742 -3.811 1 97.38 116 SER A CA 1
ATOM 915 C C . SER A 1 116 ? -0.347 -12.898 -3.734 1 97.38 116 SER A C 1
ATOM 917 O O . SER A 1 116 ? -1.044 -12.008 -3.248 1 97.38 116 SER A O 1
ATOM 919 N N . TYR A 1 117 ? -0.814 -13.914 -4.297 1 98.19 117 TYR A N 1
ATOM 920 C CA . TYR A 1 117 ? -2.215 -14.312 -4.195 1 98.19 117 TYR A CA 1
ATOM 921 C C . TYR A 1 117 ? -2.412 -15.344 -3.096 1 98.19 117 TYR A C 1
ATOM 923 O O . TYR A 1 117 ? -1.954 -16.484 -3.217 1 98.19 117 TYR A O 1
ATOM 931 N N . VAL A 1 118 ? -3.156 -14.977 -2.016 1 98.19 118 VAL A N 1
ATOM 932 C CA . VAL A 1 118 ? -3.068 -15.742 -0.78 1 98.19 118 VAL A CA 1
ATOM 933 C C . VAL A 1 118 ? -4.465 -16.156 -0.331 1 98.19 118 VAL A C 1
ATOM 935 O O . VAL A 1 118 ? -5.441 -15.445 -0.568 1 98.19 118 VAL A O 1
ATOM 938 N N . LYS A 1 119 ? -4.52 -17.266 0.365 1 98.25 119 LYS A N 1
ATOM 939 C CA . LYS A 1 119 ? -5.73 -17.812 0.979 1 98.25 119 LYS A CA 1
ATOM 940 C C . LYS A 1 119 ? -5.402 -18.609 2.232 1 98.25 119 LYS A C 1
ATOM 942 O O . LYS A 1 119 ? -4.34 -19.234 2.32 1 98.25 119 LYS A O 1
ATOM 947 N N . ALA A 1 120 ? -6.336 -18.594 3.131 1 97.12 120 ALA A N 1
ATOM 948 C CA . ALA A 1 120 ? -6.148 -19.375 4.352 1 97.12 120 ALA A CA 1
ATOM 949 C C . ALA A 1 120 ? -6.465 -20.844 4.121 1 97.12 120 ALA A C 1
ATOM 951 O O . ALA A 1 120 ? -6.117 -21.703 4.941 1 97.12 120 ALA A O 1
ATOM 952 N N . GLU A 1 121 ? -7.102 -21.234 3.031 1 96.88 121 GLU A N 1
ATOM 953 C CA . GLU A 1 121 ? -7.457 -22.609 2.662 1 96.88 121 GLU A CA 1
ATOM 954 C C . GLU A 1 121 ? -6.809 -23 1.34 1 96.88 121 GLU A C 1
ATOM 956 O O . GLU A 1 121 ? -6.305 -22.156 0.606 1 96.88 121 GLU A O 1
ATOM 961 N N . LYS A 1 122 ? -6.91 -24.328 1.064 1 96.81 122 LYS A N 1
ATOM 962 C CA . LYS A 1 122 ? -6.301 -24.844 -0.154 1 96.81 122 LYS A CA 1
ATOM 963 C C . LYS A 1 122 ? -6.848 -24.141 -1.391 1 96.81 122 LYS A C 1
ATOM 965 O O . LYS A 1 122 ? -8.055 -23.891 -1.489 1 96.81 122 LYS A O 1
ATOM 970 N N . LEU A 1 123 ? -5.922 -23.891 -2.271 1 97.56 123 LEU A N 1
ATOM 971 C CA . LEU A 1 123 ? -6.293 -23.234 -3.52 1 97.56 123 LEU A CA 1
ATOM 972 C C . LEU A 1 123 ? -6.863 -24.25 -4.512 1 97.56 123 LEU A C 1
ATOM 974 O O . LEU A 1 123 ? -6.195 -25.219 -4.871 1 97.56 123 LEU A O 1
ATOM 978 N N . GLY A 1 124 ? -8.055 -23.984 -4.957 1 97.5 124 GLY A N 1
ATOM 979 C CA . GLY A 1 124 ? -8.703 -24.875 -5.898 1 97.5 124 GLY A CA 1
ATOM 980 C C . GLY A 1 124 ? -8.781 -24.312 -7.305 1 97.5 124 GLY A C 1
ATOM 981 O O . GLY A 1 124 ? -8.016 -23.406 -7.656 1 97.5 124 GLY A O 1
ATOM 982 N N . ASP A 1 125 ? -9.734 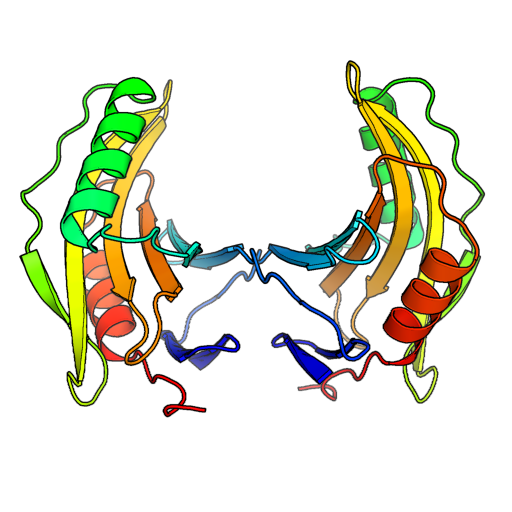-24.797 -8.086 1 97.81 125 ASP A N 1
ATOM 983 C CA . ASP A 1 125 ? -9.852 -24.453 -9.5 1 97.81 125 ASP A CA 1
ATOM 984 C C . ASP A 1 125 ? -10.289 -23 -9.68 1 97.81 125 ASP A C 1
ATOM 986 O O . ASP A 1 125 ? -9.828 -22.312 -10.594 1 97.81 125 ASP A O 1
ATOM 990 N N . ALA A 1 126 ? -11.18 -22.562 -8.836 1 96.56 126 ALA A N 1
ATOM 991 C CA . ALA A 1 126 ? -11.664 -21.188 -8.945 1 96.56 126 ALA A CA 1
ATOM 992 C C . ALA A 1 126 ? -10.531 -20.188 -8.711 1 96.56 126 ALA A C 1
ATOM 994 O O . ALA A 1 126 ? -10.406 -19.203 -9.445 1 96.56 126 ALA A O 1
ATOM 995 N N . GLU A 1 127 ? -9.719 -20.469 -7.641 1 97.19 127 GLU A N 1
ATOM 996 C CA . GLU A 1 127 ? -8.57 -19.625 -7.348 1 97.19 127 GLU A CA 1
ATOM 997 C C . GLU A 1 127 ? -7.547 -19.656 -8.477 1 97.19 127 GLU A C 1
ATOM 999 O O . GLU A 1 127 ? -6.98 -18.625 -8.852 1 97.19 127 GLU A O 1
ATOM 1004 N N . ALA A 1 128 ? -7.379 -20.844 -9 1 96.56 128 ALA A N 1
ATOM 1005 C CA . ALA A 1 128 ? -6.43 -21 -10.102 1 96.56 128 ALA A CA 1
ATOM 1006 C C . ALA A 1 128 ? -6.867 -20.203 -11.32 1 96.56 128 ALA A C 1
ATOM 1008 O O . ALA A 1 128 ? -6.043 -19.562 -11.977 1 96.56 128 ALA A O 1
ATOM 1009 N N . ALA A 1 129 ? -8.07 -20.234 -11.633 1 96.19 129 ALA A N 1
ATOM 1010 C CA . ALA A 1 129 ? -8.609 -19.5 -12.773 1 96.19 129 ALA A CA 1
ATOM 1011 C C . ALA A 1 129 ? -8.5 -17.984 -12.547 1 96.19 129 ALA A C 1
ATOM 1013 O O . ALA A 1 129 ? -8.148 -17.25 -13.469 1 96.19 129 ALA A O 1
ATOM 1014 N N . HIS A 1 130 ? -8.852 -17.594 -11.359 1 96.12 130 HIS A N 1
ATOM 1015 C CA . HIS A 1 130 ? -8.75 -16.172 -11.008 1 96.12 130 HIS A CA 1
ATOM 1016 C C . HIS A 1 130 ? -7.316 -15.68 -11.125 1 96.12 130 HIS A C 1
ATOM 1018 O O . HIS A 1 130 ? -7.066 -14.633 -11.734 1 96.12 130 HIS A O 1
ATOM 1024 N N . TRP A 1 131 ? -6.434 -16.469 -10.625 1 95.56 131 TRP A N 1
ATOM 1025 C CA . TRP A 1 131 ? -5.012 -16.156 -10.672 1 95.56 131 TRP A CA 1
ATOM 1026 C C . TRP A 1 131 ? -4.52 -16.062 -12.109 1 95.56 131 TRP A C 1
ATOM 1028 O O . TRP A 1 131 ? -3.803 -15.117 -12.469 1 95.56 131 TRP A O 1
ATOM 1038 N N . ALA A 1 132 ? -4.898 -16.969 -12.898 1 93.25 132 ALA A N 1
ATOM 1039 C CA . ALA A 1 132 ? -4.52 -16.984 -14.312 1 93.25 132 ALA A CA 1
ATOM 1040 C C . ALA A 1 132 ? -5.031 -15.727 -15.023 1 93.25 132 ALA A C 1
ATOM 1042 O O . ALA A 1 132 ? -4.324 -15.141 -15.844 1 93.25 132 ALA A O 1
ATOM 1043 N N . THR A 1 133 ? -6.191 -15.328 -14.68 1 93 133 THR A N 1
ATOM 1044 C CA . THR A 1 133 ? -6.777 -14.133 -15.266 1 93 133 THR A CA 1
ATOM 1045 C C . THR A 1 133 ? -5.969 -12.891 -14.891 1 93 133 THR A C 1
ATOM 1047 O O . THR A 1 133 ? -5.672 -12.055 -15.742 1 93 133 THR A O 1
ATOM 1050 N N . ILE A 1 134 ? -5.602 -12.797 -13.656 1 94 134 ILE A N 1
ATOM 1051 C CA . ILE A 1 134 ? -4.84 -11.656 -13.164 1 94 134 ILE A CA 1
ATOM 1052 C C . ILE A 1 134 ? -3.492 -11.586 -13.875 1 94 134 ILE A C 1
ATOM 1054 O O . ILE A 1 134 ? -3.135 -10.547 -14.438 1 94 134 ILE A O 1
ATOM 1058 N N . LYS A 1 135 ? -2.809 -12.68 -13.93 1 93.19 135 LYS A N 1
ATOM 1059 C CA . LYS A 1 135 ? -1.49 -12.727 -14.555 1 93.19 135 LYS A CA 1
ATOM 1060 C C . LYS A 1 135 ? -1.571 -12.367 -16.031 1 93.19 135 LYS A C 1
ATOM 1062 O O . LYS A 1 135 ? -0.735 -11.625 -16.547 1 93.19 135 LYS A O 1
ATOM 1067 N N . GLY A 1 136 ? -2.57 -12.859 -16.656 1 91.38 136 GLY A N 1
ATOM 1068 C CA . GLY A 1 136 ? -2.717 -12.688 -18.094 1 91.38 136 GLY A CA 1
ATOM 1069 C C . GLY A 1 136 ? -3.229 -11.312 -18.469 1 91.38 136 GLY A C 1
ATOM 1070 O O . GLY A 1 136 ? -3.139 -10.906 -19.641 1 91.38 136 GLY A O 1
ATOM 1071 N N . SER A 1 137 ? -3.717 -10.602 -17.5 1 93 137 SER A N 1
ATOM 1072 C CA . SER A 1 137 ? -4.363 -9.328 -17.812 1 93 137 SER A CA 1
ATOM 1073 C C . SER A 1 137 ? -3.408 -8.156 -17.609 1 93 137 SER A C 1
ATOM 1075 O O . SER A 1 137 ? -3.756 -7.012 -17.906 1 93 137 SER A O 1
ATOM 1077 N N . LEU A 1 138 ? -2.234 -8.391 -17.156 1 93.44 138 LEU A N 1
ATOM 1078 C CA . LEU A 1 138 ? -1.301 -7.312 -16.844 1 93.44 138 LEU A CA 1
ATOM 1079 C C . LEU A 1 138 ? -0.956 -6.52 -18.094 1 93.44 138 LEU A C 1
ATOM 1081 O O . LEU A 1 138 ? -0.61 -7.105 -19.125 1 93.44 138 LEU A O 1
ATOM 1085 N N . VAL A 1 139 ? -1.189 -5.195 -18.031 1 93 139 VAL A N 1
ATOM 1086 C CA . VAL A 1 139 ? -0.779 -4.273 -19.094 1 93 139 VAL A CA 1
ATOM 1087 C C . VAL A 1 139 ? 0.235 -3.275 -18.531 1 93 139 VAL A C 1
ATOM 1089 O O . VAL A 1 139 ? -0.097 -2.451 -17.688 1 93 139 VAL A O 1
ATOM 1092 N N . PHE A 1 140 ? 1.402 -3.326 -19.016 1 91 140 PHE A N 1
ATOM 1093 C CA . PHE A 1 140 ? 2.49 -2.512 -18.484 1 91 140 PHE A CA 1
ATOM 1094 C C . PHE A 1 140 ? 2.57 -1.177 -19.219 1 91 140 PHE A C 1
ATOM 1096 O O . PHE A 1 140 ? 2.354 -1.11 -20.438 1 91 140 PHE A O 1
ATOM 1103 N N . ASP A 1 141 ? 2.729 -0.236 -18.391 1 81 141 ASP A N 1
ATOM 1104 C CA . ASP A 1 141 ? 2.84 1.095 -18.984 1 81 141 ASP A CA 1
ATOM 1105 C C . ASP A 1 141 ? 4.145 1.244 -19.766 1 81 141 ASP A C 1
ATOM 1107 O O . ASP A 1 141 ? 5.16 0.644 -19.406 1 81 141 ASP A O 1
ATOM 1111 N N . GLY A 1 142 ? 4.078 1.357 -21.094 1 62.59 142 GLY A N 1
ATOM 1112 C CA . GLY A 1 142 ? 5.223 1.496 -21.969 1 62.59 142 GLY A CA 1
ATOM 1113 C C . GLY A 1 142 ? 6.402 2.191 -21.312 1 62.59 142 GLY A C 1
ATOM 1114 O O . GLY A 1 142 ? 6.281 2.717 -20.203 1 62.59 142 GLY A O 1
ATOM 1115 N N . PRO A 1 143 ? 7.773 1.804 -21.703 1 52 143 PRO A N 1
ATOM 1116 C CA . PRO A 1 143 ? 8.945 2.559 -21.234 1 52 143 PRO A CA 1
ATOM 1117 C C . PRO A 1 143 ? 8.672 4.059 -21.125 1 52 143 PRO A C 1
ATOM 1119 O O . PRO A 1 143 ? 7.965 4.625 -21.953 1 52 143 PRO A O 1
ATOM 1122 N N . VAL A 1 144 ? 8.625 4.566 -19.891 1 35.69 144 VAL A N 1
ATOM 1123 C CA . VAL A 1 144 ? 8.586 6.023 -19.859 1 35.69 144 VAL A CA 1
ATOM 1124 C C . VAL A 1 144 ? 9.867 6.59 -20.469 1 35.69 144 VAL A C 1
ATOM 1126 O O . VAL A 1 144 ? 10.953 6.043 -20.266 1 35.69 144 VAL A O 1
ATOM 1129 N N . MET B 1 1 ? -13.141 -5.547 -14.219 1 89.75 1 MET B N 1
ATOM 1130 C CA . MET B 1 1 ? -12.836 -4.199 -13.75 1 89.75 1 MET B CA 1
ATOM 1131 C C . MET B 1 1 ? -11.336 -3.93 -13.797 1 89.75 1 MET B C 1
ATOM 1133 O O . MET B 1 1 ? -10.531 -4.801 -13.461 1 89.75 1 MET B O 1
ATOM 1137 N N . THR B 1 2 ? -11.023 -2.791 -14.266 1 92.94 2 THR B N 1
ATOM 1138 C CA . THR B 1 2 ? -9.609 -2.455 -14.398 1 92.94 2 THR B CA 1
ATOM 1139 C C . THR B 1 2 ? -9.086 -1.818 -13.109 1 92.94 2 THR B C 1
ATOM 1141 O O . THR B 1 2 ? -9.727 -0.929 -12.547 1 92.94 2 THR B O 1
ATOM 1144 N N . TYR B 1 3 ? -8.055 -2.404 -12.555 1 95.62 3 TYR B N 1
ATOM 1145 C CA . TYR B 1 3 ? -7.328 -1.818 -11.438 1 95.62 3 TYR B CA 1
ATOM 1146 C C . TYR B 1 3 ? -5.969 -1.294 -11.891 1 95.62 3 TYR B C 1
ATOM 1148 O O . TYR B 1 3 ? -5.176 -2.033 -12.477 1 95.62 3 TYR B O 1
ATOM 1156 N N . ARG B 1 4 ? -5.734 0.005 -11.461 1 94.81 4 ARG B N 1
ATOM 1157 C CA . ARG B 1 4 ? -4.539 0.644 -12 1 94.81 4 ARG B CA 1
ATOM 1158 C C . ARG B 1 4 ? -3.559 0.997 -10.883 1 94.81 4 ARG B C 1
ATOM 1160 O O . ARG B 1 4 ? -3.963 1.491 -9.828 1 94.81 4 ARG B O 1
ATOM 1167 N N . ILE B 1 5 ? -2.307 0.615 -11.133 1 95.25 5 ILE B N 1
ATOM 1168 C CA . ILE B 1 5 ? -1.195 1.208 -10.398 1 95.25 5 ILE B CA 1
ATOM 1169 C C . ILE B 1 5 ? -0.289 1.974 -11.359 1 95.25 5 ILE B C 1
ATOM 1171 O O . ILE B 1 5 ? -0.49 1.936 -12.57 1 95.25 5 ILE B O 1
ATOM 1175 N N . ASN B 1 6 ? 0.645 2.777 -10.906 1 92.88 6 ASN B N 1
ATOM 1176 C CA . ASN B 1 6 ? 1.431 3.684 -11.734 1 92.88 6 ASN B CA 1
ATOM 1177 C C . ASN B 1 6 ? 2.277 2.922 -12.75 1 92.88 6 ASN B C 1
ATOM 1179 O O . ASN B 1 6 ? 2.598 3.449 -13.82 1 92.88 6 ASN B O 1
ATOM 1183 N N . GLU B 1 7 ? 2.555 1.629 -12.523 1 92.94 7 GLU B N 1
ATOM 1184 C CA . GLU B 1 7 ? 3.479 0.859 -13.352 1 92.94 7 GLU B CA 1
ATOM 1185 C C . GLU B 1 7 ? 2.727 -0.028 -14.344 1 92.94 7 GLU B C 1
ATOM 1187 O O . GLU B 1 7 ? 3.232 -0.329 -15.422 1 92.94 7 GLU B O 1
ATOM 1192 N N . PHE B 1 8 ? 1.606 -0.516 -13.977 1 93.12 8 PHE B N 1
ATOM 1193 C CA . PHE B 1 8 ? 0.808 -1.366 -14.852 1 93.12 8 PHE B CA 1
ATOM 1194 C C . PHE B 1 8 ? -0.636 -1.438 -14.367 1 93.12 8 PHE B C 1
ATOM 1196 O O . PHE B 1 8 ? -0.97 -0.893 -13.312 1 93.12 8 PHE B O 1
ATOM 1203 N N . GLN B 1 9 ? -1.463 -1.999 -15.18 1 94.56 9 GLN B N 1
ATOM 1204 C CA . GLN B 1 9 ? -2.855 -2.223 -14.812 1 94.56 9 GLN B CA 1
ATOM 1205 C C . GLN B 1 9 ? -3.23 -3.697 -14.945 1 94.56 9 GLN B C 1
ATOM 1207 O O . GLN B 1 9 ? -2.555 -4.453 -15.648 1 94.56 9 GLN B O 1
ATOM 1212 N N . LEU B 1 10 ? -4.234 -4.117 -14.188 1 93.88 10 LEU B N 1
ATOM 1213 C CA . LEU B 1 10 ? -4.723 -5.488 -14.281 1 93.88 10 LEU B CA 1
ATOM 1214 C C . LEU B 1 10 ? -6.246 -5.523 -14.328 1 93.88 10 LEU B C 1
ATOM 1216 O O . LEU B 1 10 ? -6.906 -4.582 -13.875 1 93.88 10 LEU B O 1
ATOM 1220 N N . GLN B 1 11 ? -6.703 -6.566 -14.914 1 92.56 11 GLN B N 1
ATOM 1221 C CA . GLN B 1 11 ? -8.148 -6.781 -14.977 1 92.56 11 GLN B CA 1
ATOM 1222 C C . GLN B 1 11 ? -8.609 -7.754 -13.898 1 92.56 11 GLN B C 1
ATOM 1224 O O . GLN B 1 11 ? -8 -8.805 -13.703 1 92.56 11 GLN B O 1
ATOM 1229 N N . LEU B 1 12 ? -9.555 -7.32 -13.172 1 91.25 12 LEU B N 1
ATOM 1230 C CA . LEU B 1 12 ? -10.156 -8.172 -12.156 1 91.25 12 LEU B CA 1
ATOM 1231 C C . LEU B 1 12 ? -11.562 -8.594 -12.562 1 91.25 12 LEU B C 1
ATOM 1233 O O . LEU B 1 12 ? -12.297 -7.812 -13.172 1 91.25 12 LEU B O 1
ATOM 1237 N N . PRO B 1 13 ? -11.828 -9.852 -12.352 1 85.06 13 PRO B N 1
ATOM 1238 C CA . PRO B 1 13 ? -13.211 -10.242 -12.617 1 85.06 13 PRO B CA 1
ATOM 1239 C C . PRO B 1 13 ? -14.227 -9.391 -11.852 1 85.06 13 PRO B C 1
ATOM 1241 O O . PRO B 1 13 ? -13.898 -8.836 -10.797 1 85.06 13 PRO B O 1
ATOM 1244 N N . PRO B 1 14 ? -15.406 -9.289 -12.516 1 83.75 14 PRO B N 1
ATOM 1245 C CA . PRO B 1 14 ? -16.438 -8.508 -11.828 1 83.75 14 PRO B CA 1
ATOM 1246 C C . PRO B 1 14 ? -16.844 -9.125 -10.492 1 83.75 14 PRO B C 1
ATOM 1248 O O . PRO B 1 14 ? -17.391 -10.227 -10.461 1 83.75 14 PRO B O 1
ATOM 1251 N N . SER B 1 15 ? -16.406 -8.734 -9.445 1 85.19 15 SER B N 1
ATOM 1252 C CA . SER B 1 15 ? -16.719 -9.148 -8.086 1 85.19 15 SER B CA 1
ATOM 1253 C C . SER B 1 15 ? -16.422 -8.039 -7.086 1 85.19 15 SER B C 1
ATOM 1255 O O . SER B 1 15 ? -15.812 -7.027 -7.438 1 85.19 15 SER B O 1
ATOM 1257 N N . GLU B 1 16 ? -16.984 -8.32 -5.945 1 89.38 16 GLU B N 1
ATOM 1258 C CA . GLU B 1 16 ? -16.672 -7.371 -4.879 1 89.38 16 GLU B CA 1
ATOM 1259 C C . GLU B 1 16 ? -15.156 -7.301 -4.641 1 89.38 16 GLU B C 1
ATOM 1261 O O . GLU B 1 16 ? -14.477 -8.328 -4.629 1 89.38 16 GLU B O 1
ATOM 1266 N N . LEU B 1 17 ? -14.672 -6.055 -4.645 1 93.62 17 LEU B N 1
ATOM 1267 C CA . LEU B 1 17 ? -13.258 -5.801 -4.371 1 93.62 17 LEU B CA 1
ATOM 1268 C C . LEU B 1 17 ? -13.094 -4.848 -3.191 1 93.62 17 LEU B C 1
ATOM 1270 O O . LEU B 1 17 ? -13.688 -3.766 -3.174 1 93.62 17 LEU B O 1
ATOM 1274 N N . LEU B 1 18 ? -12.453 -5.312 -2.213 1 94.81 18 LEU B N 1
ATOM 1275 C CA . LEU B 1 18 ? -12.078 -4.438 -1.11 1 94.81 18 LEU B CA 1
ATOM 1276 C C . LEU B 1 18 ? -10.617 -4 -1.232 1 94.81 18 LEU B C 1
ATOM 1278 O O . LEU B 1 18 ? -9.703 -4.805 -1.026 1 94.81 18 LEU B O 1
ATOM 1282 N N . ASP B 1 19 ? -10.477 -2.74 -1.617 1 96.25 19 ASP B N 1
ATOM 1283 C CA . ASP B 1 19 ? -9.141 -2.176 -1.769 1 96.25 19 ASP B CA 1
ATOM 1284 C C . ASP B 1 19 ? -8.609 -1.644 -0.437 1 96.25 19 ASP B C 1
ATOM 1286 O O . ASP B 1 19 ? -9.102 -0.633 0.071 1 96.25 19 ASP B O 1
ATOM 1290 N N . ALA B 1 20 ? -7.57 -2.346 0.134 1 96.94 20 ALA B N 1
ATOM 1291 C CA . ALA B 1 20 ? -6.953 -1.966 1.402 1 96.94 20 ALA B CA 1
ATOM 1292 C C . ALA B 1 20 ? -5.508 -1.519 1.196 1 96.94 20 ALA B C 1
ATOM 1294 O O . ALA B 1 20 ? -4.668 -1.687 2.082 1 96.94 20 ALA B O 1
ATOM 1295 N N . THR B 1 21 ? -5.215 -0.917 0.053 1 97.94 21 THR B N 1
ATOM 1296 C CA . THR B 1 21 ? -3.875 -0.505 -0.352 1 97.94 21 THR B CA 1
ATOM 1297 C C . THR B 1 21 ? -3.318 0.544 0.606 1 97.94 21 THR B C 1
ATOM 1299 O O . THR B 1 21 ? -4.039 1.45 1.03 1 97.94 21 THR B O 1
ATOM 1302 N N . ILE B 1 22 ? -2.057 0.406 0.917 1 97.81 22 ILE B N 1
ATOM 1303 C CA . ILE B 1 22 ? -1.3 1.411 1.655 1 97.81 22 ILE B CA 1
ATOM 1304 C C . ILE B 1 22 ? -0.21 1.997 0.761 1 97.81 22 ILE B C 1
ATOM 1306 O O . ILE B 1 22 ? 0.747 1.306 0.404 1 97.81 22 ILE B O 1
ATOM 1310 N N . ASN B 1 23 ? -0.395 3.262 0.382 1 98.06 23 ASN B N 1
ATOM 1311 C CA . ASN B 1 23 ? 0.652 3.943 -0.372 1 98.06 23 ASN B CA 1
ATOM 1312 C C . ASN B 1 23 ? 1.741 4.488 0.548 1 98.06 23 ASN B C 1
ATOM 1314 O O . ASN B 1 23 ? 1.448 5.199 1.512 1 98.06 23 ASN B O 1
ATOM 1318 N N . ILE B 1 24 ? 2.914 4.094 0.296 1 98.06 24 ILE B N 1
ATOM 1319 C CA . ILE B 1 24 ? 4.066 4.555 1.062 1 98.06 24 ILE B CA 1
ATOM 1320 C C . ILE B 1 24 ? 5.062 5.246 0.132 1 98.06 24 ILE B C 1
ATOM 1322 O O . ILE B 1 24 ? 5.684 4.598 -0.712 1 98.06 24 ILE B O 1
ATOM 1326 N N . LEU B 1 25 ? 5.156 6.535 0.267 1 97.44 25 LEU B N 1
ATOM 1327 C CA . LEU B 1 25 ? 6.066 7.344 -0.535 1 97.44 25 LEU B CA 1
ATOM 1328 C C . LEU B 1 25 ? 7.176 7.934 0.331 1 97.44 25 LEU B C 1
ATOM 1330 O O . LEU B 1 25 ? 6.898 8.633 1.307 1 97.44 25 LEU B O 1
ATOM 1334 N N . LYS B 1 26 ? 8.406 7.676 -0.001 1 97.38 26 LYS B N 1
ATOM 1335 C CA . LYS B 1 26 ? 9.555 8.188 0.747 1 97.38 26 LYS B CA 1
ATOM 1336 C C . LYS B 1 26 ? 10.227 9.336 0 1 97.38 26 LYS B C 1
ATOM 1338 O O . LYS B 1 26 ? 10.398 9.273 -1.219 1 97.38 26 LYS B O 1
ATOM 1343 N N . PHE B 1 27 ? 10.555 10.336 0.758 1 97.19 27 PHE B N 1
ATOM 1344 C CA . PHE B 1 27 ? 11.234 11.516 0.232 1 97.19 27 PHE B CA 1
ATOM 1345 C C . PHE B 1 27 ? 12.625 11.656 0.849 1 97.19 27 PHE B C 1
ATOM 1347 O O . PHE B 1 27 ? 12.797 12.359 1.842 1 97.19 27 PHE B O 1
ATOM 1354 N N . PRO B 1 28 ? 13.641 11.141 0.19 1 96.5 28 PRO B N 1
ATOM 1355 C CA . PRO B 1 28 ? 14.984 11.109 0.774 1 96.5 28 PRO B CA 1
ATOM 1356 C C . PRO B 1 28 ? 15.531 12.5 1.062 1 96.5 28 PRO B C 1
ATOM 1358 O O . PRO B 1 28 ? 16.203 12.711 2.08 1 96.5 28 PRO B O 1
ATOM 1361 N N . GLU B 1 29 ? 15.25 13.43 0.259 1 95.38 29 GLU B N 1
ATOM 1362 C CA . GLU B 1 29 ? 15.805 14.773 0.416 1 95.38 29 GLU B CA 1
ATOM 1363 C C . GLU B 1 29 ? 15.398 15.383 1.755 1 95.38 29 GLU B C 1
ATOM 1365 O O . GLU B 1 29 ? 16.219 16.016 2.43 1 95.38 29 GLU B O 1
ATOM 1370 N N . LEU B 1 30 ? 14.188 15.117 2.156 1 96.5 30 LEU B N 1
ATOM 1371 C CA . LEU B 1 30 ? 13.68 15.695 3.396 1 96.5 30 LEU B CA 1
ATOM 1372 C C . LEU B 1 30 ? 13.734 14.68 4.531 1 96.5 30 LEU B C 1
ATOM 1374 O O . LEU B 1 30 ? 13.516 15.031 5.695 1 96.5 30 LEU B O 1
ATOM 1378 N N . GLY B 1 31 ? 14.016 13.43 4.176 1 97 31 GLY B N 1
ATOM 1379 C CA . GLY B 1 31 ? 13.992 12.367 5.168 1 97 31 GLY B CA 1
ATOM 1380 C C . GLY B 1 31 ? 12.602 12.078 5.703 1 97 31 GLY B C 1
ATOM 1381 O O . GLY B 1 31 ? 12.438 11.75 6.879 1 97 31 GLY B O 1
ATOM 1382 N N . THR B 1 32 ? 11.578 12.281 4.875 1 97.81 32 THR B N 1
ATOM 1383 C CA . THR B 1 32 ? 10.195 12.109 5.293 1 97.81 32 THR B CA 1
ATOM 1384 C C . THR B 1 32 ? 9.523 10.992 4.492 1 97.81 32 THR B C 1
ATOM 1386 O O . THR B 1 32 ? 10.07 10.531 3.49 1 97.81 32 THR B O 1
ATOM 1389 N N . SER B 1 33 ? 8.391 10.555 4.953 1 98 33 SER B N 1
ATOM 1390 C CA . SER B 1 33 ? 7.527 9.609 4.246 1 98 33 SER B CA 1
ATOM 1391 C C . SER B 1 33 ? 6.066 10.047 4.301 1 98 33 SER B C 1
ATOM 1393 O O . SER B 1 33 ? 5.641 10.68 5.27 1 98 33 SER B O 1
ATOM 1395 N N . LEU B 1 34 ? 5.406 9.773 3.238 1 98.12 34 LEU B N 1
ATOM 1396 C CA . LEU B 1 34 ? 3.955 9.922 3.193 1 98.12 34 LEU B CA 1
ATOM 1397 C C . LEU B 1 34 ? 3.273 8.555 3.129 1 98.12 34 LEU B C 1
ATOM 1399 O O . LEU B 1 34 ? 3.547 7.766 2.227 1 98.12 34 LEU B O 1
ATOM 1403 N N . ILE B 1 35 ? 2.434 8.297 4.09 1 98.19 35 ILE B N 1
ATOM 1404 C CA . ILE B 1 35 ? 1.677 7.047 4.137 1 98.19 35 ILE B CA 1
ATOM 1405 C C . ILE B 1 35 ? 0.192 7.34 3.93 1 98.19 35 ILE B C 1
ATOM 1407 O O . ILE B 1 35 ? -0.393 8.156 4.648 1 98.19 35 ILE B O 1
ATOM 1411 N N . VAL B 1 36 ? -0.416 6.754 2.891 1 98.06 36 VAL B N 1
ATOM 1412 C CA . VAL B 1 36 ? -1.838 6.914 2.609 1 98.06 36 VAL B CA 1
ATOM 1413 C C . VAL B 1 36 ? -2.559 5.582 2.809 1 98.06 36 VAL B C 1
ATOM 1415 O O . VAL B 1 36 ? -2.262 4.602 2.123 1 98.06 36 VAL B O 1
ATOM 1418 N N . SER B 1 37 ? -3.428 5.59 3.729 1 97.31 37 SER B N 1
ATOM 1419 C CA . SER B 1 37 ? -4.242 4.402 3.982 1 97.31 37 SER B CA 1
ATOM 1420 C C . SER B 1 37 ? -5.723 4.688 3.748 1 97.31 37 SER B C 1
ATOM 1422 O O . SER B 1 37 ? -6.125 5.848 3.639 1 97.31 37 SER B O 1
ATOM 1424 N N . ARG B 1 38 ? -6.504 3.637 3.533 1 96.25 38 ARG B N 1
ATOM 1425 C CA . ARG B 1 38 ? -7.93 3.766 3.264 1 96.25 38 ARG B CA 1
ATOM 1426 C C . ARG B 1 38 ? -8.742 2.797 4.117 1 96.25 38 ARG B C 1
ATOM 1428 O O . ARG B 1 38 ? -8.258 1.714 4.461 1 96.25 38 ARG B O 1
ATOM 1435 N N . SER B 1 39 ? -9.883 3.221 4.473 1 93.88 39 SER B N 1
ATOM 1436 C CA . SER B 1 39 ? -10.844 2.422 5.23 1 93.88 39 SER B CA 1
ATOM 1437 C C . SER B 1 39 ? -12.273 2.898 4.996 1 93.88 39 SER B C 1
ATOM 1439 O O . SER B 1 39 ? -12.492 3.875 4.273 1 93.88 39 SER B O 1
ATOM 1441 N N . LEU B 1 40 ? -13.188 2.096 5.492 1 94.12 40 LEU B N 1
ATOM 1442 C CA . LEU B 1 40 ? -14.602 2.465 5.426 1 94.12 40 LEU B CA 1
ATOM 1443 C C . LEU B 1 40 ? -15.109 2.902 6.793 1 94.12 40 LEU B C 1
ATOM 1445 O O . LEU B 1 40 ? -14.922 2.197 7.785 1 94.12 40 LEU B O 1
ATOM 1449 N N . LEU B 1 41 ? -15.727 4.078 6.77 1 95.06 41 LEU B N 1
ATOM 1450 C CA . LEU B 1 41 ? -16.375 4.5 8 1 95.06 41 LEU B CA 1
ATOM 1451 C C . LEU B 1 41 ? -17.609 3.635 8.297 1 95.06 41 LEU B C 1
ATOM 1453 O O . LEU B 1 41 ? -18.406 3.371 7.402 1 95.06 41 LEU B O 1
ATOM 1457 N N . ALA B 1 42 ? -17.719 3.195 9.562 1 94.06 42 ALA B N 1
ATOM 1458 C CA . ALA B 1 42 ? -18.891 2.416 9.969 1 94.06 42 ALA B CA 1
ATOM 1459 C C . ALA B 1 42 ? -20.141 3.281 9.984 1 94.06 42 ALA B C 1
ATOM 1461 O O . ALA B 1 42 ? -20.062 4.508 9.906 1 94.06 42 ALA B O 1
ATOM 1462 N N . ASP B 1 43 ? -21.219 2.578 10.102 1 93.25 43 ASP B N 1
ATOM 1463 C CA . ASP B 1 43 ? -22.469 3.309 10.188 1 93.25 43 ASP B CA 1
ATOM 1464 C C . ASP B 1 43 ? -22.484 4.227 11.406 1 93.25 43 ASP B C 1
ATOM 1466 O O . ASP B 1 43 ? -22.172 3.795 12.516 1 93.25 43 ASP B O 1
ATOM 1470 N N . GLY B 1 44 ? -22.766 5.426 11.156 1 91.62 44 GLY B N 1
ATOM 1471 C CA . GLY B 1 44 ? -22.875 6.387 12.242 1 91.62 44 GLY B CA 1
ATOM 1472 C C . GLY B 1 44 ? -21.547 6.98 12.648 1 91.62 44 GLY B C 1
ATOM 1473 O O . GLY B 1 44 ? -21.5 7.934 13.422 1 91.62 44 GLY B O 1
ATOM 1474 N N . GLU B 1 45 ? -20.516 6.379 12.195 1 94.81 45 GLU B N 1
ATOM 1475 C CA . GLU B 1 45 ? -19.188 6.895 12.531 1 94.81 45 GLU B CA 1
ATOM 1476 C C . GLU B 1 45 ? -18.859 8.148 11.727 1 94.81 45 GLU B C 1
ATOM 1478 O O . GLU B 1 45 ? -19.172 8.227 10.531 1 94.81 45 GLU B O 1
ATOM 1483 N N . THR B 1 46 ? -18.328 9.156 12.383 1 93.56 46 THR B N 1
ATOM 1484 C CA . THR B 1 46 ? -17.906 10.375 11.711 1 93.56 46 THR B CA 1
ATOM 1485 C C . THR B 1 46 ? -16.375 10.406 11.57 1 93.56 46 THR B C 1
ATOM 1487 O O . THR B 1 46 ? -15.68 9.609 12.195 1 93.56 46 THR B O 1
ATOM 1490 N N . LEU B 1 47 ? -15.961 11.25 10.727 1 93.19 47 LEU B N 1
ATOM 1491 C CA . LEU B 1 47 ? -14.531 11.461 10.57 1 93.19 47 LEU B CA 1
ATOM 1492 C C . LEU B 1 47 ? -13.883 11.797 11.914 1 93.19 47 LEU B C 1
ATOM 1494 O O . LEU B 1 47 ? -12.844 11.234 12.266 1 93.19 47 LEU B O 1
ATOM 1498 N N . GLN B 1 48 ? -14.555 12.648 12.656 1 92.25 48 GLN B N 1
ATOM 1499 C CA . GLN B 1 48 ? -14.023 13.078 13.945 1 92.25 48 GLN B CA 1
ATOM 1500 C C . GLN B 1 48 ? -13.961 11.922 14.93 1 92.25 48 GLN B C 1
ATOM 1502 O O . GLN B 1 48 ? -12.938 11.719 15.602 1 92.25 48 GLN B O 1
ATOM 1507 N N . SER B 1 49 ? -15.023 11.188 15.039 1 93.56 49 SER B N 1
ATOM 1508 C CA . SER B 1 49 ? -15.047 10.078 15.984 1 93.56 49 SER B CA 1
ATOM 1509 C C . SER B 1 49 ? -14.023 9.016 15.609 1 93.56 49 SER B C 1
ATOM 1511 O O . SER B 1 49 ? -13.398 8.406 16.484 1 93.56 49 SER B O 1
ATOM 1513 N N . ASN B 1 50 ? -13.906 8.797 14.312 1 94.12 50 ASN B N 1
ATOM 1514 C CA . ASN B 1 50 ? -12.914 7.832 13.852 1 94.12 50 ASN B CA 1
ATOM 1515 C C . ASN B 1 50 ? -11.5 8.258 14.219 1 94.12 50 ASN B C 1
ATOM 1517 O O . ASN B 1 50 ? -10.719 7.457 14.734 1 94.12 50 ASN B O 1
ATOM 1521 N N . LEU B 1 51 ? -11.211 9.5 14.008 1 92 51 LEU B N 1
ATOM 1522 C CA . LEU B 1 51 ? -9.891 10.031 14.312 1 92 51 LEU B CA 1
ATOM 1523 C C . LE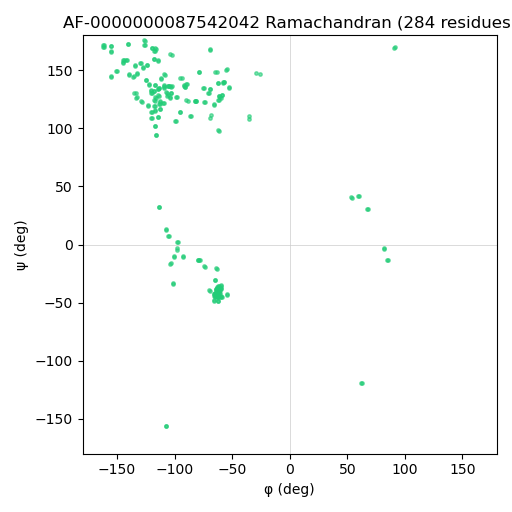U B 1 51 ? -9.609 9.961 15.812 1 92 51 LEU B C 1
ATOM 1525 O O . LEU B 1 51 ? -8.5 9.609 16.219 1 92 51 LEU B O 1
ATOM 1529 N N . ASP B 1 52 ? -10.594 10.281 16.609 1 91.56 52 ASP B N 1
ATOM 1530 C CA . ASP B 1 52 ? -10.445 10.219 18.047 1 91.56 52 ASP B CA 1
ATOM 1531 C C . ASP B 1 52 ? -10.094 8.805 18.516 1 91.56 52 ASP B C 1
ATOM 1533 O O . ASP B 1 52 ? -9.203 8.617 19.344 1 91.56 52 ASP B O 1
ATOM 1537 N N . ASP B 1 53 ? -10.828 7.906 17.938 1 92.5 53 ASP B N 1
ATOM 1538 C CA . ASP B 1 53 ? -10.578 6.512 18.281 1 92.5 53 ASP B CA 1
ATOM 1539 C C . ASP B 1 53 ? -9.172 6.086 17.859 1 92.5 53 ASP B C 1
ATOM 1541 O O . ASP B 1 53 ? -8.5 5.344 18.594 1 92.5 53 ASP B O 1
ATOM 1545 N N . GLN B 1 54 ? -8.781 6.547 16.75 1 89.31 54 GLN B N 1
ATOM 1546 C CA . GLN B 1 54 ? -7.445 6.223 16.266 1 89.31 54 GLN B CA 1
ATOM 1547 C C . GLN B 1 54 ? -6.371 6.824 17.172 1 89.31 54 GLN B C 1
ATOM 1549 O O . GLN B 1 54 ? -5.352 6.184 17.438 1 89.31 54 GLN B O 1
ATOM 1554 N N . LEU B 1 55 ? -6.574 8.023 17.562 1 90.06 55 LEU B N 1
ATOM 1555 C CA . LEU B 1 55 ? -5.613 8.688 18.438 1 90.06 55 LEU B CA 1
ATOM 1556 C C . LEU B 1 55 ? -5.52 7.969 19.781 1 90.06 55 LEU B C 1
ATOM 1558 O O . LEU B 1 55 ? -4.43 7.832 20.344 1 90.06 55 LEU B O 1
ATOM 1562 N N . LYS B 1 56 ? -6.66 7.484 20.25 1 92.94 56 LYS B N 1
ATOM 1563 C CA . LYS B 1 56 ? -6.684 6.723 21.484 1 92.94 56 LYS B CA 1
ATOM 1564 C C . LYS B 1 56 ? -5.883 5.43 21.359 1 92.94 56 LYS B C 1
ATOM 1566 O O . LYS B 1 56 ? -5.137 5.062 22.266 1 92.94 56 LYS B O 1
ATOM 1571 N N . ARG B 1 57 ? -6.117 4.828 20.25 1 93.69 57 ARG B N 1
ATOM 1572 C CA . ARG B 1 57 ? -5.375 3.598 19.984 1 93.69 57 ARG B CA 1
ATOM 1573 C C . ARG B 1 57 ? -3.879 3.871 19.891 1 93.69 57 ARG B C 1
ATOM 1575 O O . ARG B 1 57 ? -3.066 3.115 20.422 1 93.69 57 ARG B O 1
ATOM 1582 N N . LEU B 1 58 ? -3.516 4.941 19.234 1 93.25 58 LEU B N 1
ATOM 1583 C CA . LEU B 1 58 ? -2.117 5.332 19.109 1 93.25 58 LEU B CA 1
ATOM 1584 C C . LEU B 1 58 ? -1.497 5.605 20.469 1 93.25 58 LEU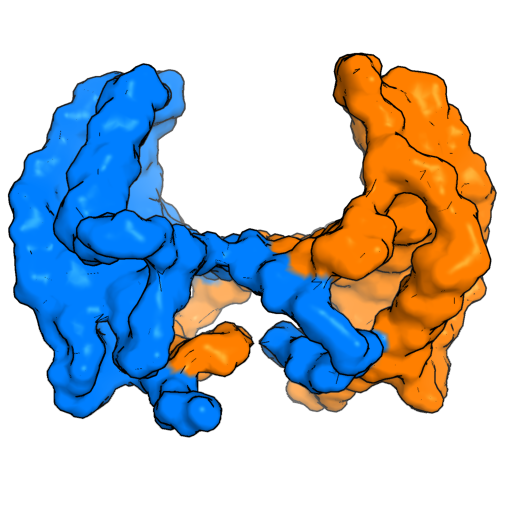 B C 1
ATOM 1586 O O . LEU B 1 58 ? -0.371 5.18 20.734 1 93.25 58 LEU B O 1
ATOM 1590 N N . GLU B 1 59 ? -2.209 6.25 21.312 1 93.62 59 GLU B N 1
ATOM 1591 C CA . GLU B 1 59 ? -1.733 6.602 22.641 1 93.62 59 GLU B CA 1
ATOM 1592 C C . GLU B 1 59 ? -1.369 5.355 23.453 1 93.62 59 GLU B C 1
ATOM 1594 O O . GLU B 1 59 ? -0.378 5.352 24.188 1 93.62 59 GLU B O 1
ATOM 1599 N N . LYS B 1 60 ? -2.131 4.32 23.219 1 95.75 60 LYS B N 1
ATOM 1600 C CA . LYS B 1 60 ? -1.891 3.072 23.938 1 95.75 60 LYS B CA 1
ATOM 1601 C C . LYS B 1 60 ? -0.65 2.361 23.391 1 95.75 60 LYS B C 1
ATOM 1603 O O . LYS B 1 60 ? -0.045 1.548 24.094 1 95.75 60 LYS B O 1
ATOM 1608 N N . GLN B 1 61 ? -0.251 2.717 22.25 1 94.88 61 GLN B N 1
ATOM 1609 C CA . GLN B 1 61 ? 0.793 1.953 21.578 1 94.88 61 GLN B CA 1
ATOM 1610 C C . GLN B 1 61 ? 2.135 2.678 21.641 1 94.88 61 GLN B C 1
ATOM 1612 O O . GLN B 1 61 ? 3.18 2.084 21.375 1 94.88 61 GLN B O 1
ATOM 1617 N N . VAL B 1 62 ? 2.088 3.939 21.953 1 96.31 62 VAL B N 1
ATOM 1618 C CA . VAL B 1 62 ? 3.32 4.719 21.891 1 96.31 62 VAL B CA 1
ATOM 1619 C C . VAL B 1 62 ? 3.57 5.414 23.219 1 96.31 62 VAL B C 1
ATOM 1621 O O . VAL B 1 62 ? 2.736 5.348 24.125 1 96.31 62 VAL B O 1
ATOM 1624 N N . GLN B 1 63 ? 4.75 6.02 23.375 1 95.62 63 GLN B N 1
ATOM 1625 C CA . GLN B 1 63 ? 5.113 6.789 24.562 1 95.62 63 GLN B CA 1
ATOM 1626 C C . GLN B 1 63 ? 5.16 8.281 24.266 1 95.62 63 GLN B C 1
ATOM 1628 O O . GLN B 1 63 ? 5.496 8.68 23.141 1 95.62 63 GLN B O 1
ATOM 1633 N N . GLU B 1 64 ? 4.781 9.133 25.234 1 95.56 64 GLU B N 1
ATOM 1634 C CA . GLU B 1 64 ? 4.938 10.586 25.219 1 95.56 64 GLU B CA 1
ATOM 1635 C C . GLU B 1 64 ? 4.184 11.203 24.031 1 95.56 64 GLU B C 1
ATOM 1637 O O . GLU B 1 64 ? 4.723 12.047 23.312 1 95.56 64 GLU B O 1
ATOM 1642 N N . LEU B 1 65 ? 3.064 10.703 23.828 1 95.62 65 LEU B N 1
ATOM 1643 C CA . LEU B 1 65 ? 2.254 11.266 22.75 1 95.62 65 LEU B CA 1
ATOM 1644 C C . LEU B 1 65 ? 1.85 12.703 23.062 1 95.62 65 LEU B C 1
ATOM 1646 O O . LEU B 1 65 ? 1.279 12.969 24.109 1 95.62 65 LEU B O 1
ATOM 1650 N N . ARG B 1 66 ? 2.244 13.594 22.234 1 95.25 66 ARG B N 1
ATOM 1651 C CA . ARG B 1 66 ? 1.778 14.977 22.219 1 95.25 66 ARG B CA 1
ATOM 1652 C C . ARG B 1 66 ? 1.053 15.297 20.906 1 95.25 66 ARG B C 1
ATOM 1654 O O . ARG B 1 66 ? 1.59 15.062 19.828 1 95.25 66 ARG B O 1
ATOM 1661 N N . CYS B 1 67 ? -0.124 15.719 21.047 1 92.94 67 CYS B N 1
ATOM 1662 C CA . CYS B 1 67 ? -0.946 15.961 19.859 1 92.94 67 CYS B CA 1
ATOM 1663 C C . CYS B 1 67 ? -1.654 17.312 19.969 1 92.94 67 CYS B C 1
ATOM 1665 O O . CYS B 1 67 ? -2.262 17.625 21 1 92.94 67 CYS B O 1
ATOM 1667 N N . GLN B 1 68 ? -1.559 18.078 18.969 1 87.81 68 GLN B N 1
ATOM 1668 C CA . GLN B 1 68 ? -2.361 19.281 18.875 1 87.81 68 GLN B CA 1
ATOM 1669 C C . GLN B 1 68 ? -3.791 18.969 18.438 1 87.81 68 GLN B C 1
ATOM 1671 O O . GLN B 1 68 ? -4.023 18 17.719 1 87.81 68 GLN B O 1
ATOM 1676 N N . PRO B 1 69 ? -4.684 19.828 18.969 1 83.94 69 PRO B N 1
ATOM 1677 C CA . PRO B 1 69 ? -6.066 19.594 18.547 1 83.94 69 PRO B CA 1
ATOM 1678 C C . PRO B 1 69 ? -6.227 19.641 17.016 1 83.94 69 PRO B C 1
ATOM 1680 O O . PRO B 1 69 ? -5.594 20.469 16.359 1 83.94 69 PRO B O 1
ATOM 1683 N N . GLY B 1 70 ? -7.004 18.766 16.594 1 87.38 70 GLY B N 1
ATOM 1684 C CA . GLY B 1 70 ? -7.27 18.719 15.172 1 87.38 70 GLY B CA 1
ATOM 1685 C C . GLY B 1 70 ? -7.984 19.953 14.664 1 87.38 70 GLY B C 1
ATOM 1686 O O . GLY B 1 70 ? -8.742 20.594 15.398 1 87.38 70 GLY B O 1
ATOM 1687 N N . ALA B 1 71 ? -7.699 20.297 13.438 1 92.38 71 ALA B N 1
ATOM 1688 C CA . ALA B 1 71 ? -8.367 21.422 12.781 1 92.38 71 ALA B CA 1
ATOM 1689 C C . ALA B 1 71 ? -9.055 20.969 11.5 1 92.38 71 ALA B C 1
ATOM 1691 O O . ALA B 1 71 ? -8.508 20.156 10.734 1 92.38 71 ALA B O 1
ATOM 1692 N N . THR B 1 72 ? -10.266 21.5 11.344 1 93.75 72 THR B N 1
ATOM 1693 C CA . THR B 1 72 ? -10.945 21.266 10.078 1 93.75 72 THR B CA 1
ATOM 1694 C C . THR B 1 72 ? -10.266 22.047 8.945 1 93.75 72 THR B C 1
ATOM 1696 O O . THR B 1 72 ? -9.945 23.219 9.109 1 93.75 72 THR B O 1
ATOM 1699 N N . VAL B 1 73 ? -10.008 21.312 7.879 1 94.44 73 VAL B N 1
ATOM 1700 C CA . VAL B 1 73 ? -9.344 21.953 6.746 1 94.44 73 VAL B CA 1
ATOM 1701 C C . VAL B 1 73 ? -10.109 21.656 5.461 1 94.44 73 VAL B C 1
ATOM 1703 O O . VAL B 1 73 ? -10.875 20.688 5.398 1 94.44 73 VAL B O 1
ATOM 1706 N N . ARG B 1 74 ? -9.953 22.5 4.461 1 92.38 74 ARG B N 1
ATOM 1707 C CA . ARG B 1 74 ? -10.484 22.281 3.119 1 92.38 74 ARG B CA 1
ATOM 1708 C C . ARG B 1 74 ? -9.383 21.828 2.16 1 92.38 74 ARG B C 1
ATOM 1710 O O . ARG B 1 74 ? -8.312 22.438 2.113 1 92.38 74 ARG B O 1
ATOM 1717 N N . LEU B 1 75 ? -9.695 20.828 1.505 1 91.94 75 LEU B N 1
ATOM 1718 C CA . LEU B 1 75 ? -8.664 20.172 0.715 1 91.94 75 LEU B CA 1
ATOM 1719 C C . LEU B 1 75 ? -8.961 20.281 -0.776 1 91.94 75 LEU B C 1
ATOM 1721 O O . LEU B 1 75 ? -10.125 20.406 -1.172 1 91.94 75 LEU B O 1
ATOM 1725 N N . GLY B 1 76 ? -7.891 20.141 -1.593 1 84.94 76 GLY B N 1
ATOM 1726 C CA . GLY B 1 76 ? -7.996 20.125 -3.043 1 84.94 76 GLY B CA 1
ATOM 1727 C C . GLY B 1 76 ? -7.852 21.516 -3.662 1 84.94 76 GLY B C 1
ATOM 1728 O O . GLY B 1 76 ? -7.906 22.516 -2.957 1 84.94 76 GLY B O 1
ATOM 1729 N N . ALA B 1 77 ? -7.738 21.5 -4.965 1 75.88 77 ALA B N 1
ATOM 1730 C CA . ALA B 1 77 ? -7.531 22.734 -5.699 1 75.88 77 ALA B CA 1
ATOM 1731 C C . ALA B 1 77 ? -8.75 23.656 -5.578 1 75.88 77 ALA B C 1
ATOM 1733 O O . ALA B 1 77 ? -8.609 24.875 -5.551 1 75.88 77 ALA B O 1
ATOM 1734 N N . ASN B 1 78 ? -9.938 22.984 -5.434 1 80.12 78 ASN B N 1
ATOM 1735 C CA . ASN B 1 78 ? -11.164 23.781 -5.336 1 80.12 78 ASN B CA 1
ATOM 1736 C C . ASN B 1 78 ? -11.695 23.812 -3.906 1 80.12 78 ASN B C 1
ATOM 1738 O O . ASN B 1 78 ? -12.836 24.203 -3.672 1 80.12 78 ASN B O 1
ATOM 1742 N N . GLN B 1 79 ? -10.883 23.25 -2.98 1 83.94 79 GLN B N 1
ATOM 1743 C CA . GLN B 1 79 ? -11.258 23.219 -1.57 1 83.94 79 GLN B CA 1
ATOM 1744 C C . GLN B 1 79 ? -12.625 22.578 -1.38 1 83.94 79 GLN B C 1
ATOM 1746 O O . GLN B 1 79 ? -13.445 23.062 -0.605 1 83.94 79 GLN B O 1
ATOM 1751 N N . GLU B 1 80 ? -12.867 21.547 -2.113 1 83.81 80 GLU B N 1
ATOM 1752 C CA . GLU B 1 80 ? -14.203 20.969 -2.172 1 83.81 80 GLU B CA 1
ATOM 1753 C C . GLU B 1 80 ? -14.359 19.844 -1.143 1 83.81 80 GLU B C 1
ATOM 1755 O O . GLU B 1 80 ? -15.477 19.406 -0.872 1 83.81 80 GLU B O 1
ATOM 1760 N N . VAL B 1 81 ? -13.312 19.469 -0.558 1 90.75 81 VAL B N 1
ATOM 1761 C CA . VAL B 1 81 ? -13.391 18.344 0.371 1 90.75 81 VAL B CA 1
ATOM 1762 C C . VAL B 1 81 ? -12.945 18.781 1.762 1 90.75 81 VAL B C 1
ATOM 1764 O O . VAL B 1 81 ? -11.938 19.484 1.902 1 90.75 81 VAL B O 1
ATOM 1767 N N . GLU B 1 82 ? -13.75 18.453 2.672 1 91.88 82 GLU B N 1
ATOM 1768 C CA . GLU B 1 82 ? -13.391 18.75 4.055 1 91.88 82 GLU B CA 1
ATOM 1769 C C . GLU B 1 82 ? -12.609 17.594 4.68 1 91.88 82 GLU B C 1
ATOM 1771 O O . GLU B 1 82 ? -12.93 16.422 4.445 1 91.88 82 GLU B O 1
ATOM 1776 N N . GLY B 1 83 ? -11.57 17.969 5.441 1 95.75 83 GLY B N 1
ATOM 1777 C CA . GLY B 1 83 ? -10.781 17 6.199 1 95.75 83 GLY B CA 1
ATOM 1778 C C . GLY B 1 83 ? -10.398 17.516 7.578 1 95.75 83 GLY B C 1
ATOM 1779 O O . GLY B 1 83 ? -10.75 18.625 7.961 1 95.75 83 GLY B O 1
ATOM 1780 N N . ILE B 1 84 ? -9.844 16.656 8.328 1 96.5 84 ILE B N 1
ATOM 1781 C CA . ILE B 1 84 ? -9.305 17.016 9.633 1 96.5 84 ILE B CA 1
ATOM 1782 C C . ILE B 1 84 ? -7.793 16.797 9.648 1 96.5 84 ILE B C 1
ATOM 1784 O O . ILE B 1 84 ? -7.316 15.719 9.273 1 96.5 84 ILE B O 1
ATOM 1788 N N . GLU B 1 85 ? -7.121 17.828 10.008 1 96.5 85 GLU B N 1
ATOM 1789 C CA . GLU B 1 85 ? -5.668 17.75 10.094 1 96.5 85 GLU B CA 1
ATOM 1790 C C . GLU B 1 85 ? -5.191 17.844 11.539 1 96.5 85 GLU B C 1
ATOM 1792 O O . GLU B 1 85 ? -5.77 18.578 12.344 1 96.5 85 GLU B O 1
ATOM 1797 N N . LEU B 1 86 ? -4.188 17.125 11.852 1 95.62 86 LEU B N 1
ATOM 1798 C CA . LEU B 1 86 ? -3.578 17.188 13.18 1 95.62 86 LEU B CA 1
ATOM 1799 C C . LEU B 1 86 ? -2.061 17.062 13.078 1 95.62 86 LEU B C 1
ATOM 1801 O O . LEU B 1 86 ? -1.531 16.656 12.047 1 95.62 86 LEU B O 1
ATOM 1805 N N . ARG B 1 87 ? -1.388 17.531 14.102 1 96.25 87 ARG B N 1
ATOM 1806 C CA . ARG B 1 87 ? 0.053 17.375 14.281 1 96.25 87 ARG B CA 1
ATOM 1807 C C . ARG B 1 87 ? 0.368 16.625 15.57 1 96.25 87 ARG B C 1
ATOM 1809 O O . ARG B 1 87 ? -0.246 16.891 16.609 1 96.25 87 ARG B O 1
ATOM 1816 N N . SER B 1 88 ? 1.207 15.695 15.461 1 96.38 88 SER B N 1
ATOM 1817 C CA . SER B 1 88 ? 1.517 14.914 16.656 1 96.38 88 SER B CA 1
ATOM 1818 C C . SER B 1 88 ? 2.98 14.492 16.672 1 96.38 88 SER B C 1
ATOM 1820 O O . SER B 1 88 ? 3.67 14.57 15.656 1 96.38 88 SER B O 1
ATOM 1822 N N . GLN B 1 89 ? 3.477 14.18 17.828 1 97.25 89 GLN B N 1
ATOM 1823 C CA . GLN B 1 89 ? 4.777 13.562 18.047 1 97.25 89 GLN B CA 1
ATOM 1824 C C . GLN B 1 89 ? 4.699 12.492 19.141 1 97.25 89 GLN B C 1
ATOM 1826 O O . GLN B 1 89 ? 3.904 12.609 20.078 1 97.25 89 GLN B O 1
ATOM 1831 N N . PHE B 1 90 ? 5.473 11.461 19.031 1 97.44 90 PHE B N 1
ATOM 1832 C CA . PHE B 1 90 ? 5.492 10.383 20.016 1 97.44 90 PHE B CA 1
ATOM 1833 C C . PHE B 1 90 ? 6.766 9.555 19.875 1 97.44 90 PHE B C 1
ATOM 1835 O O . PHE B 1 90 ? 7.57 9.781 18.969 1 97.44 90 PHE B O 1
ATOM 1842 N N . SER B 1 91 ? 6.938 8.695 20.812 1 96.31 91 SER B N 1
ATOM 1843 C CA . SER B 1 91 ? 8.07 7.773 20.766 1 96.31 91 SER B CA 1
ATOM 1844 C C . SER B 1 91 ? 7.598 6.332 20.609 1 96.31 91 SER B C 1
ATOM 1846 O O . SER B 1 91 ? 6.59 5.934 21.203 1 96.31 91 SER B O 1
ATOM 1848 N N . LYS B 1 92 ? 8.227 5.652 19.734 1 92.12 92 LYS B N 1
ATOM 1849 C CA . LYS B 1 92 ? 8.055 4.211 19.594 1 92.12 92 LYS B CA 1
ATOM 1850 C C . LYS B 1 92 ? 9.359 3.475 19.875 1 92.12 92 LYS B C 1
ATOM 1852 O O . LYS B 1 92 ? 10.227 3.371 19 1 92.12 92 LYS B O 1
ATOM 1857 N N . GLY B 1 93 ? 9.406 2.916 21.109 1 90.81 93 GLY B N 1
ATOM 1858 C CA . GLY B 1 93 ? 10.703 2.449 21.562 1 90.81 93 GLY B CA 1
ATOM 1859 C C . GLY B 1 93 ? 11.727 3.562 21.703 1 90.81 93 GLY B C 1
ATOM 1860 O O . GLY B 1 93 ? 11.484 4.555 22.391 1 90.81 93 GLY B O 1
ATOM 1861 N N . ASN B 1 94 ? 12.773 3.316 20.875 1 91.75 94 ASN B N 1
ATOM 1862 C CA . ASN B 1 94 ? 13.836 4.312 20.938 1 91.75 94 ASN B CA 1
ATOM 1863 C C . ASN B 1 94 ? 13.719 5.336 19.812 1 91.75 94 ASN B C 1
ATOM 1865 O O . ASN B 1 94 ? 14.516 6.27 19.734 1 91.75 94 ASN B O 1
ATOM 1869 N N . GLU B 1 95 ? 12.711 5.223 19.016 1 93.94 95 GLU B N 1
ATOM 1870 C CA . GLU B 1 95 ? 12.562 6.105 17.859 1 93.94 95 GLU B CA 1
ATOM 1871 C C . GLU B 1 95 ? 11.523 7.188 18.141 1 93.94 95 GLU B C 1
ATOM 1873 O O . GLU B 1 95 ? 10.492 6.926 18.766 1 93.94 95 GLU B O 1
ATOM 1878 N N . LYS B 1 96 ? 11.859 8.359 17.766 1 96.56 96 LYS B N 1
ATOM 1879 C CA . LYS B 1 96 ? 10.898 9.453 17.828 1 96.56 96 LYS B CA 1
ATOM 1880 C C . LYS B 1 96 ? 10.203 9.633 16.469 1 96.56 96 LYS B C 1
ATOM 1882 O O . LYS B 1 96 ? 10.828 9.477 15.422 1 96.56 96 LYS B O 1
ATOM 1887 N N . VAL B 1 97 ? 8.961 9.953 16.562 1 97.5 97 VAL B N 1
ATOM 1888 C CA . VAL B 1 97 ? 8.188 10.164 15.336 1 97.5 97 VAL B CA 1
ATOM 1889 C C . VAL B 1 97 ? 7.465 11.508 15.414 1 97.5 97 VAL B C 1
ATOM 1891 O O . VAL B 1 97 ? 6.754 11.789 16.375 1 97.5 97 VAL B O 1
ATOM 1894 N N . PHE B 1 98 ? 7.703 12.352 14.461 1 98.06 98 PHE B N 1
ATOM 1895 C CA . PHE B 1 98 ? 6.973 13.594 14.258 1 98.06 98 PHE B CA 1
ATOM 1896 C C . PHE B 1 98 ? 6.094 13.5 13.016 1 98.06 98 PHE B C 1
ATOM 1898 O O . PHE B 1 98 ? 6.547 13.055 11.961 1 98.06 98 PHE B O 1
ATOM 1905 N N . GLN B 1 99 ? 4.824 13.984 13.172 1 97 99 GLN B N 1
ATOM 1906 C CA . GLN B 1 99 ? 4.031 13.727 11.977 1 97 99 GLN B CA 1
ATOM 1907 C C . GLN B 1 99 ? 2.879 14.719 11.852 1 97 99 GLN B C 1
ATOM 1909 O O . GLN B 1 99 ? 2.391 15.242 12.852 1 97 99 GLN B O 1
ATOM 1914 N N . TYR B 1 100 ? 2.596 15.07 10.547 1 97.5 100 TYR B N 1
ATOM 1915 C CA . TYR B 1 100 ? 1.31 15.633 10.156 1 97.5 100 TYR B CA 1
ATOM 1916 C C . TYR B 1 100 ? 0.342 14.539 9.719 1 97.5 100 TYR B C 1
ATOM 1918 O O . TYR B 1 100 ? 0.73 13.602 9.023 1 97.5 100 TYR B O 1
ATOM 1926 N N . GLN B 1 101 ? -0.924 14.68 10.203 1 95.94 101 GLN B N 1
ATOM 1927 C CA . GLN B 1 101 ? -1.945 13.719 9.797 1 95.94 101 GLN B CA 1
ATOM 1928 C C . GLN B 1 101 ? -3.154 14.43 9.188 1 95.94 101 GLN B C 1
ATOM 1930 O O . GLN B 1 101 ? -3.535 15.516 9.633 1 95.94 101 GLN B O 1
ATOM 1935 N N . LEU B 1 102 ? -3.67 13.805 8.172 1 96.62 102 LEU B N 1
ATOM 1936 C CA . LEU B 1 102 ? -4.871 14.297 7.512 1 96.62 102 LEU B CA 1
ATOM 1937 C C . LEU B 1 102 ? -5.871 13.172 7.289 1 96.62 102 LEU B C 1
ATOM 1939 O O . LEU B 1 102 ? -5.512 12.102 6.797 1 96.62 102 LEU B O 1
ATOM 1943 N N . ALA B 1 103 ? -7.066 13.352 7.73 1 96.69 103 ALA B N 1
ATOM 1944 C CA . ALA B 1 103 ? -8.172 12.43 7.461 1 96.69 103 ALA B CA 1
ATOM 1945 C C . ALA B 1 103 ? -9.234 13.086 6.59 1 96.69 103 ALA B C 1
ATOM 1947 O O . ALA B 1 103 ? -9.562 14.258 6.777 1 96.69 103 ALA B O 1
ATOM 1948 N N . LEU B 1 104 ? -9.664 12.359 5.629 1 96.19 104 LEU B N 1
ATOM 1949 C CA . LEU B 1 104 ? -10.734 12.867 4.773 1 96.19 104 LEU B CA 1
ATOM 1950 C C . LEU B 1 104 ? -11.656 11.742 4.328 1 96.19 104 LEU B C 1
ATOM 1952 O O . LEU B 1 104 ? -11.281 10.57 4.387 1 96.19 104 LEU B O 1
ATOM 1956 N N . VAL B 1 105 ? -12.883 12.133 3.977 1 93.81 105 VAL B N 1
ATOM 1957 C CA . VAL B 1 105 ? -13.852 11.211 3.385 1 93.81 105 VAL B CA 1
ATOM 1958 C C . VAL B 1 105 ? -14.156 11.641 1.951 1 93.81 105 VAL B C 1
ATOM 1960 O O . VAL B 1 105 ? -14.391 12.82 1.685 1 93.81 105 VAL B O 1
ATOM 1963 N N . LEU B 1 106 ? -14.031 10.664 1.037 1 91.19 106 LEU B N 1
ATOM 1964 C CA . LEU B 1 106 ? -14.375 10.984 -0.344 1 91.19 106 LEU B CA 1
ATOM 1965 C C . LEU B 1 106 ? -15.836 11.398 -0.459 1 91.19 106 LEU B C 1
ATOM 1967 O O . LEU B 1 106 ? -16.719 10.695 0.02 1 91.19 106 LEU B O 1
ATOM 1971 N N . PRO B 1 107 ? -16 12.562 -1.084 1 84.25 107 PRO B N 1
ATOM 1972 C CA . PRO B 1 107 ? -17.375 13.062 -1.186 1 84.25 107 PRO B CA 1
ATOM 1973 C C . PRO B 1 107 ? -18.328 12.039 -1.781 1 84.25 107 PRO B C 1
ATOM 1975 O O . PRO B 1 107 ? -18 11.367 -2.764 1 84.25 107 PRO B O 1
ATOM 1978 N N . GLY B 1 108 ? -19.5 11.891 -1.18 1 85.81 108 GLY B N 1
ATOM 1979 C CA . GLY B 1 108 ? -20.531 11.008 -1.674 1 85.81 108 GLY B CA 1
ATOM 1980 C C . GLY B 1 108 ? -20.328 9.555 -1.271 1 85.81 108 GLY B C 1
ATOM 1981 O O . GLY B 1 108 ? -21.094 8.68 -1.659 1 85.81 108 GLY B O 1
ATOM 1982 N N . THR B 1 109 ? -19.219 9.305 -0.606 1 90.88 109 THR B N 1
ATOM 1983 C CA . THR B 1 109 ? -18.922 7.949 -0.165 1 90.88 109 THR B CA 1
ATOM 1984 C C . THR B 1 109 ? -18.656 7.914 1.336 1 90.88 109 THR B C 1
ATOM 1986 O O . THR B 1 109 ? -18.766 8.938 2.016 1 90.88 109 THR B O 1
ATOM 1989 N N . ARG B 1 110 ? -18.469 6.758 1.873 1 93.62 110 ARG B N 1
ATOM 1990 C CA . ARG B 1 110 ? -18.031 6.605 3.258 1 93.62 110 ARG B CA 1
ATOM 1991 C C . ARG B 1 110 ? -16.578 6.148 3.326 1 93.62 110 ARG B C 1
ATOM 1993 O O . ARG B 1 110 ? -16.109 5.719 4.383 1 93.62 110 ARG B O 1
ATOM 2000 N N . LYS B 1 111 ? -15.93 6.238 2.193 1 94.25 111 LYS B N 1
ATOM 2001 C CA . LYS B 1 111 ? -14.523 5.852 2.137 1 94.25 111 LYS B CA 1
ATOM 2002 C C . LYS B 1 111 ? -13.641 6.902 2.805 1 94.25 111 LYS B C 1
ATOM 2004 O O . LYS B 1 111 ? -13.633 8.062 2.395 1 94.25 111 LYS B O 1
ATOM 2009 N N . MET B 1 112 ? -12.914 6.484 3.76 1 96.25 112 MET B N 1
ATOM 2010 C CA . MET B 1 112 ? -12.039 7.379 4.512 1 96.25 112 MET B CA 1
ATOM 2011 C C . MET B 1 112 ? -10.586 7.16 4.129 1 96.25 112 MET B C 1
ATOM 2013 O O . MET B 1 112 ? -10.141 6.023 3.959 1 96.25 112 MET B O 1
ATOM 2017 N N . PHE B 1 113 ? -9.938 8.234 3.969 1 96.69 113 PHE B N 1
ATOM 2018 C CA . PHE B 1 113 ? -8.5 8.195 3.729 1 96.69 113 PHE B CA 1
ATOM 2019 C C . PHE B 1 113 ? -7.746 8.883 4.855 1 96.69 113 PHE B C 1
ATOM 2021 O O . PHE B 1 113 ? -8.172 9.93 5.348 1 96.69 113 PHE B O 1
ATOM 2028 N N . ALA B 1 114 ? -6.684 8.281 5.266 1 96.94 114 ALA B N 1
ATOM 2029 C CA . ALA B 1 114 ? -5.758 8.867 6.234 1 96.94 114 ALA B CA 1
ATOM 2030 C C . ALA B 1 114 ? -4.375 9.062 5.621 1 96.94 114 ALA B C 1
ATOM 2032 O O . ALA B 1 114 ? -3.752 8.109 5.156 1 96.94 114 ALA B O 1
ATOM 2033 N N . LEU B 1 115 ? -3.93 10.234 5.566 1 97.31 115 LEU B N 1
ATOM 2034 C CA . LEU B 1 115 ? -2.576 10.562 5.133 1 97.31 115 LEU B CA 1
ATOM 2035 C C . LEU B 1 115 ? -1.695 10.914 6.324 1 97.31 115 LEU B C 1
ATOM 2037 O O . LEU B 1 115 ? -2.076 11.734 7.164 1 97.31 115 LEU B O 1
ATOM 2041 N N . SER B 1 116 ? -0.565 10.266 6.453 1 97.38 116 SER B N 1
ATOM 2042 C CA . SER B 1 116 ? 0.412 10.555 7.5 1 97.38 116 SER B CA 1
ATOM 2043 C C . SER B 1 116 ? 1.758 10.953 6.902 1 97.38 116 SER B C 1
ATOM 2045 O O . SER B 1 116 ? 2.375 10.172 6.172 1 97.38 116 SER B O 1
ATOM 2047 N N . TYR B 1 117 ? 2.105 12.133 7.113 1 98.19 117 TYR B N 1
ATOM 2048 C CA . TYR B 1 117 ? 3.42 12.656 6.758 1 98.19 117 TYR B CA 1
ATOM 2049 C C . TYR B 1 117 ? 4.367 12.602 7.953 1 98.19 117 TYR B C 1
ATOM 2051 O O . TYR B 1 117 ? 4.191 13.336 8.922 1 98.19 117 TYR B O 1
ATOM 2059 N N . VAL B 1 118 ? 5.438 11.758 7.867 1 98.19 118 VAL B N 1
ATOM 2060 C CA . VAL B 1 118 ? 6.148 11.375 9.086 1 98.19 118 VAL B CA 1
ATOM 2061 C C . VAL B 1 118 ? 7.641 11.656 8.914 1 98.19 118 VAL B C 1
ATOM 2063 O O . VAL B 1 118 ? 8.172 11.578 7.809 1 98.19 118 VAL B O 1
ATOM 2066 N N . LYS B 1 119 ? 8.281 11.898 10.023 1 98.25 119 LYS B N 1
ATOM 2067 C CA . LYS B 1 119 ? 9.719 12.102 10.117 1 98.25 119 LYS B CA 1
ATOM 2068 C C . LYS B 1 119 ? 10.25 11.664 11.477 1 98.25 119 LYS B C 1
ATOM 2070 O O . LYS B 1 119 ? 9.547 11.758 12.484 1 98.25 119 LYS B O 1
ATOM 2075 N N . ALA B 1 120 ? 11.477 11.219 11.453 1 97.06 120 ALA B N 1
ATOM 2076 C CA . ALA B 1 120 ? 12.102 10.82 12.719 1 97.06 120 ALA B CA 1
ATOM 2077 C C . ALA B 1 120 ? 12.602 12.039 13.492 1 97.06 120 ALA B C 1
ATOM 2079 O O . ALA B 1 120 ? 12.914 11.938 14.68 1 97.06 120 ALA B O 1
ATOM 2080 N N . GLU B 1 121 ? 12.688 13.227 12.922 1 96.88 121 GLU B N 1
ATOM 2081 C CA . GLU B 1 121 ? 13.117 14.477 13.531 1 96.88 121 GLU B CA 1
ATOM 2082 C C . GLU B 1 121 ? 12.016 15.531 13.477 1 96.88 121 GLU B C 1
ATOM 2084 O O . GLU B 1 121 ? 11.031 15.367 12.75 1 96.88 121 GLU B O 1
ATOM 2089 N N . LYS B 1 122 ? 12.273 16.625 14.219 1 96.81 122 LYS B N 1
ATOM 2090 C CA . LYS B 1 122 ? 11.289 17.703 14.273 1 96.81 122 LYS B CA 1
ATOM 2091 C C . LYS B 1 122 ? 10.977 18.234 12.883 1 96.81 122 LYS B C 1
ATOM 2093 O O . LYS B 1 122 ? 11.875 18.422 12.07 1 96.81 122 LYS B O 1
ATOM 2098 N N . LEU B 1 123 ? 9.703 18.484 12.727 1 97.56 123 LEU B N 1
ATOM 2099 C CA . LEU B 1 123 ? 9.25 19.016 11.453 1 97.56 123 LEU B CA 1
ATOM 2100 C C . LEU B 1 123 ? 9.477 20.531 11.391 1 97.56 123 LEU B C 1
ATOM 2102 O O . LEU B 1 123 ? 8.961 21.266 12.234 1 97.56 123 LEU B O 1
ATOM 2106 N N . GLY B 1 124 ? 10.195 20.953 10.406 1 97.5 124 GLY B N 1
ATOM 2107 C CA . GLY B 1 124 ? 10.484 22.375 10.242 1 97.5 124 GLY B CA 1
ATOM 2108 C C . GLY B 1 124 ? 9.727 23.016 9.094 1 97.5 124 GLY B C 1
ATOM 2109 O O . GLY B 1 124 ? 8.703 22.484 8.648 1 97.5 124 GLY B O 1
ATOM 2110 N N . ASP B 1 125 ? 10.25 24.109 8.578 1 97.88 125 ASP B N 1
ATOM 2111 C CA . ASP B 1 125 ? 9.578 24.906 7.566 1 97.88 125 ASP B CA 1
ATOM 2112 C C . ASP B 1 125 ? 9.516 24.172 6.23 1 97.88 125 ASP B C 1
ATOM 2114 O O . ASP B 1 125 ? 8.516 24.266 5.512 1 97.88 125 ASP B O 1
ATOM 2118 N N . ALA B 1 126 ? 10.586 23.5 5.906 1 96.62 126 ALA B N 1
ATOM 2119 C CA . ALA B 1 126 ? 10.617 22.781 4.637 1 96.62 126 ALA B CA 1
ATOM 2120 C C . ALA B 1 126 ? 9.555 21.688 4.598 1 96.62 126 ALA B C 1
ATOM 2122 O O . ALA B 1 126 ? 8.859 21.531 3.592 1 96.62 126 ALA B O 1
ATOM 2123 N N . GLU B 1 127 ? 9.461 20.922 5.734 1 97.25 127 GLU B N 1
ATOM 2124 C CA . GLU B 1 127 ? 8.445 19.891 5.832 1 97.25 127 GLU B CA 1
ATOM 2125 C C . GLU B 1 127 ? 7.039 20.484 5.797 1 97.25 127 GLU B C 1
ATOM 2127 O O . GLU B 1 127 ? 6.141 19.938 5.152 1 97.25 127 GLU B O 1
ATOM 2132 N N . ALA B 1 128 ? 6.918 21.609 6.465 1 96.56 128 ALA B N 1
ATOM 2133 C CA . ALA B 1 128 ? 5.617 22.266 6.492 1 96.56 128 ALA B CA 1
ATOM 2134 C C . ALA B 1 128 ? 5.195 22.703 5.094 1 96.56 128 ALA B C 1
ATOM 2136 O O . ALA B 1 128 ? 4.035 22.562 4.711 1 96.56 128 ALA B O 1
ATOM 2137 N N . ALA B 1 129 ? 6.066 23.234 4.363 1 96.19 129 ALA B N 1
ATOM 2138 C CA . ALA B 1 129 ? 5.789 23.672 3 1 96.19 129 ALA B CA 1
ATOM 2139 C C . ALA B 1 129 ? 5.457 22.5 2.092 1 96.19 129 ALA B C 1
ATOM 2141 O O . ALA B 1 129 ? 4.539 22.562 1.273 1 96.19 129 ALA B O 1
ATOM 2142 N N . HIS B 1 130 ? 6.238 21.453 2.236 1 96.19 130 HIS B N 1
ATOM 2143 C CA . HIS B 1 130 ? 5.996 20.25 1.453 1 96.19 130 HIS B CA 1
ATOM 2144 C C . HIS B 1 130 ? 4.617 19.672 1.741 1 96.19 130 HIS B C 1
ATOM 2146 O O . HIS B 1 130 ? 3.867 19.344 0.815 1 96.19 130 HIS B O 1
ATOM 2152 N N . TRP B 1 131 ? 4.305 19.625 2.994 1 95.62 131 TRP B N 1
ATOM 2153 C CA . TRP B 1 131 ? 3.012 19.109 3.439 1 95.62 131 TRP B CA 1
ATOM 2154 C C . TRP B 1 131 ? 1.874 19.969 2.891 1 95.62 131 TRP B C 1
ATOM 2156 O O . TRP B 1 131 ? 0.877 19.438 2.395 1 95.62 131 TRP B O 1
ATOM 2166 N N . ALA B 1 132 ? 2.016 21.234 2.971 1 93.25 132 ALA B N 1
ATOM 2167 C CA . ALA B 1 132 ? 1.01 22.156 2.447 1 93.25 132 ALA B CA 1
ATOM 2168 C C . ALA B 1 132 ? 0.803 21.953 0.949 1 93.25 132 ALA B C 1
ATOM 2170 O O . ALA B 1 132 ? -0.33 21.984 0.462 1 93.25 132 ALA B O 1
ATOM 2171 N N . THR B 1 133 ? 1.857 21.703 0.272 1 93 133 THR B N 1
ATOM 2172 C CA . THR B 1 133 ? 1.784 21.469 -1.165 1 93 133 THR B CA 1
ATOM 2173 C C . THR B 1 133 ? 0.999 20.188 -1.46 1 93 133 THR B C 1
ATOM 2175 O O . THR B 1 133 ? 0.134 20.172 -2.338 1 93 133 THR B O 1
ATOM 2178 N N . ILE B 1 134 ? 1.275 19.156 -0.738 1 94.06 134 ILE B N 1
ATOM 2179 C CA . ILE B 1 134 ? 0.613 17.875 -0.931 1 94.06 134 ILE B CA 1
ATOM 2180 C C . ILE B 1 134 ? -0.885 18.016 -0.676 1 94.06 134 ILE B C 1
ATOM 2182 O O . ILE B 1 134 ? -1.704 17.656 -1.523 1 94.06 134 ILE B O 1
ATOM 2186 N N . LYS B 1 135 ? -1.23 18.625 0.417 1 93.19 135 LYS B N 1
ATOM 2187 C CA . LYS B 1 135 ? -2.633 18.781 0.785 1 93.19 135 LYS B CA 1
ATOM 2188 C C . LYS B 1 135 ? -3.377 19.641 -0.247 1 93.19 135 LYS B C 1
ATOM 2190 O O . LYS B 1 135 ? -4.504 19.312 -0.624 1 93.19 135 LYS B O 1
ATOM 2195 N N . GLY B 1 136 ? -2.73 20.625 -0.702 1 91.31 136 GLY B N 1
ATOM 2196 C CA . GLY B 1 136 ? -3.354 21.578 -1.616 1 91.31 136 GLY B CA 1
ATOM 2197 C C . GLY B 1 136 ? -3.432 21.062 -3.041 1 91.31 136 GLY B C 1
ATOM 2198 O O . GLY B 1 136 ? -4.172 21.609 -3.863 1 91.31 136 GLY B O 1
ATOM 2199 N N . SER B 1 137 ? -2.715 20.016 -3.297 1 93 137 SER B N 1
ATOM 2200 C CA . SER B 1 137 ? -2.621 19.547 -4.676 1 93 137 SER B CA 1
ATOM 2201 C C . SER B 1 137 ? -3.598 18.406 -4.945 1 93 137 SER B C 1
ATOM 2203 O O . SER B 1 137 ? -3.715 17.938 -6.078 1 93 137 SER B O 1
ATOM 2205 N N . LEU B 1 138 ? -4.289 17.953 -3.961 1 93.44 138 LEU B N 1
ATOM 2206 C CA . LEU B 1 138 ? -5.172 16.797 -4.121 1 93.44 138 LEU B CA 1
ATOM 2207 C C . LEU B 1 138 ? -6.266 17.094 -5.145 1 93.44 138 LEU B C 1
ATOM 2209 O O . LEU B 1 138 ? -6.926 18.141 -5.074 1 93.44 138 LEU B O 1
ATOM 2213 N N . VAL B 1 139 ? -6.336 16.219 -6.176 1 92.94 139 VAL B N 1
ATOM 2214 C CA . VAL B 1 139 ? -7.414 16.266 -7.16 1 92.94 139 VAL B CA 1
ATOM 2215 C C . VAL B 1 139 ? -8.227 14.984 -7.098 1 92.94 139 VAL B C 1
ATOM 2217 O O . VAL B 1 139 ? -7.727 13.906 -7.426 1 92.94 139 VAL B O 1
ATOM 2220 N N . PHE B 1 140 ? -9.43 15.086 -6.734 1 90.81 140 PHE B N 1
ATOM 2221 C CA . PHE B 1 140 ? -10.273 13.922 -6.516 1 90.81 140 PHE B CA 1
ATOM 2222 C C . PHE B 1 140 ? -11.008 13.547 -7.797 1 90.81 140 PHE B C 1
ATOM 2224 O O . PHE B 1 140 ? -11.438 14.414 -8.555 1 90.81 140 PHE B O 1
ATOM 2231 N N . ASP B 1 141 ? -10.961 12.297 -7.977 1 80.81 141 ASP B N 1
ATOM 2232 C CA . ASP B 1 141 ? -11.648 11.812 -9.172 1 80.81 141 ASP B CA 1
ATOM 2233 C C . ASP B 1 141 ? -13.164 11.969 -9.031 1 80.81 141 ASP B C 1
ATOM 2235 O O . ASP B 1 141 ? -13.703 11.875 -7.926 1 80.81 141 ASP B O 1
ATOM 2239 N N . GLY B 1 142 ? -13.773 12.898 -9.758 1 62.31 142 GLY B N 1
ATOM 2240 C CA . GLY B 1 142 ? -15.195 13.18 -9.742 1 62.31 142 GLY B CA 1
ATOM 2241 C C . GLY B 1 142 ? -16.031 11.984 -9.32 1 62.31 142 GLY B C 1
ATOM 2242 O O . GLY B 1 142 ? -15.523 10.875 -9.203 1 62.31 142 GLY B O 1
ATOM 2243 N N . PRO B 1 143 ? -17.297 12.242 -8.547 1 51.66 143 PRO B N 1
ATOM 2244 C CA . PRO B 1 143 ? -18.234 11.164 -8.281 1 51.66 143 PRO B CA 1
ATOM 2245 C C . PRO B 1 143 ? -18.328 10.156 -9.422 1 51.66 143 PRO B C 1
ATOM 2247 O O . PRO B 1 143 ? -18.266 10.531 -10.594 1 51.66 143 PRO B O 1
ATOM 2250 N N . VAL B 1 144 ? -17.797 8.945 -9.242 1 35.75 144 VAL B N 1
ATOM 2251 C CA . VAL B 1 144 ? -18.141 7.973 -10.273 1 35.75 144 VAL B CA 1
ATOM 2252 C C . VAL B 1 144 ? -19.656 7.781 -10.32 1 35.75 144 VAL B C 1
ATOM 2254 O O . VAL B 1 144 ? -20.328 7.777 -9.281 1 35.75 144 VAL B O 1
#